Protein AF-A0A949X5Q1-F1 (afdb_monomer_lite)

Foldseek 3Di:
DDDDDDDDDDDDDDDDDDDDDDDDDPPDPPPPPVVVVVVVVVVVVVVVVVVVVVPPPDPPPPPPPPPPPPDPDPDPPPDPDPPDPVPPPPPDPDDDDDDDDDDDDFDADPVRDGDADDDPVVDWDDDVNHTDDDPDDDRDDDAEEEEEEAELAPVCQVVLVVLLVVLLVVLVPHDLRYWYWYWYDALAIDGQGAIDSDSVSVSVSSVPRHRYHHDQPVRSVVVRVVSQVVDDDPHYYYHYDDPDDHDRHDD

pLDDT: mean 74.07, std 19.41, range [33.06, 95.31]

Sequence (251 aa):
MARRQGRGSSRSQHRNRTAPSGIPCVREIAARSQASVACHVALAFAAAILICFSGNLWAQASIDDVHLAPRVEPSKGGGTENVDASLKTHTKPVKVDVNLVLVPVTITDPMNRLVTGLDKENFTVYENKEPQEVRTFSSEDAPVSIGVIFDMSGSMSSKIERAREAVIEFFKTANPQDEFFLIAFADKPEEVSDFTSSVEDIQSKLVYTVPKGRTALLDAIYLGVSKMHQAKFQKKALLIISDGGDNHSRY

Structure (mmCIF, N/CA/C/O backbone):
data_AF-A0A949X5Q1-F1
#
_entry.id   AF-A0A949X5Q1-F1
#
loop_
_atom_site.group_PDB
_atom_site.id
_atom_site.type_symbol
_atom_site.label_atom_id
_atom_site.label_alt_id
_atom_site.label_comp_id
_atom_site.label_asym_id
_atom_site.label_entity_id
_atom_site.label_seq_id
_atom_site.pdbx_PDB_ins_code
_atom_site.Cartn_x
_atom_site.Cartn_y
_atom_site.Cartn_z
_atom_site.occupancy
_atom_site.B_iso_or_equiv
_atom_site.auth_seq_id
_atom_site.auth_comp_id
_atom_site.auth_asym_id
_atom_site.auth_atom_id
_atom_site.pdbx_PDB_model_num
ATOM 1 N N . MET A 1 1 ? 56.525 28.881 -63.758 1.00 42.72 1 MET A N 1
ATOM 2 C CA . MET A 1 1 ? 56.239 30.334 -63.722 1.00 42.72 1 MET A CA 1
ATOM 3 C C . MET A 1 1 ? 56.279 30.776 -62.259 1.00 42.72 1 MET A C 1
ATOM 5 O O . MET A 1 1 ? 55.447 30.321 -61.497 1.00 42.72 1 MET A O 1
ATOM 9 N N . ALA A 1 2 ? 57.457 31.196 -61.775 1.00 43.59 2 ALA A N 1
ATOM 10 C CA . ALA A 1 2 ? 57.856 32.590 -61.458 1.00 43.59 2 ALA A CA 1
ATOM 11 C C . ALA A 1 2 ? 57.335 33.042 -60.065 1.00 43.59 2 ALA A C 1
ATOM 13 O O . ALA A 1 2 ? 56.136 33.194 -59.899 1.00 43.59 2 ALA A O 1
ATOM 14 N N . ARG A 1 3 ? 58.150 32.997 -58.984 1.00 38.69 3 ARG A N 1
ATOM 15 C CA . ARG A 1 3 ? 59.100 34.039 -58.468 1.00 38.69 3 ARG A CA 1
ATOM 16 C C . ARG A 1 3 ? 58.366 35.357 -58.107 1.00 38.69 3 ARG A C 1
ATOM 18 O O . ARG A 1 3 ? 57.583 35.804 -58.919 1.00 38.69 3 ARG A O 1
ATOM 25 N N . ARG A 1 4 ? 58.595 36.104 -57.012 1.00 41.28 4 ARG A N 1
ATOM 26 C CA . ARG A 1 4 ? 59.693 36.222 -56.024 1.00 41.28 4 ARG A CA 1
ATOM 27 C C . ARG A 1 4 ? 59.299 37.265 -54.934 1.00 41.28 4 ARG A C 1
ATOM 29 O O . ARG A 1 4 ? 58.651 38.238 -55.272 1.00 41.28 4 ARG A O 1
ATOM 36 N N . GLN A 1 5 ? 59.802 37.068 -53.705 1.00 46.62 5 GLN A N 1
ATOM 37 C CA . GLN A 1 5 ? 60.526 37.993 -52.784 1.00 46.62 5 GLN A CA 1
ATOM 38 C C . GLN A 1 5 ? 60.140 39.476 -52.529 1.00 46.62 5 GLN A C 1
ATOM 40 O O . GLN A 1 5 ? 59.950 40.250 -53.455 1.00 46.62 5 GLN A O 1
ATOM 45 N N . GLY A 1 6 ? 60.387 39.891 -51.268 1.00 36.09 6 GLY A N 1
ATOM 46 C CA . GLY A 1 6 ? 61.003 41.187 -50.878 1.00 36.09 6 GLY A CA 1
ATOM 47 C C . GLY A 1 6 ? 60.189 41.950 -49.820 1.00 36.09 6 GLY A C 1
ATOM 48 O O . GLY A 1 6 ? 59.065 42.308 -50.117 1.00 36.09 6 GLY A O 1
ATOM 49 N N . ARG A 1 7 ? 60.555 42.133 -48.537 1.00 37.03 7 ARG A N 1
ATOM 50 C CA . ARG A 1 7 ? 61.788 42.571 -47.825 1.00 37.03 7 ARG A CA 1
ATOM 51 C C . ARG A 1 7 ? 62.015 44.102 -47.845 1.00 37.03 7 ARG A C 1
ATOM 53 O O . ARG A 1 7 ? 62.262 44.657 -48.903 1.00 37.03 7 ARG A O 1
ATOM 60 N N . GLY A 1 8 ? 62.088 44.704 -46.644 1.00 33.06 8 GLY A N 1
ATOM 61 C CA . GLY A 1 8 ? 62.743 45.996 -46.325 1.00 33.06 8 GLY A CA 1
ATOM 62 C C . GLY A 1 8 ? 61.788 47.199 -46.223 1.00 33.06 8 GLY A C 1
ATOM 63 O O . GLY A 1 8 ? 61.043 47.442 -47.154 1.00 33.06 8 GLY A O 1
ATOM 64 N N . SER A 1 9 ? 61.640 47.900 -45.088 1.00 38.66 9 SER A N 1
ATOM 65 C CA . SER A 1 9 ? 62.595 48.754 -44.336 1.00 38.66 9 SER A CA 1
ATOM 66 C C . SER A 1 9 ? 62.454 50.250 -44.675 1.00 38.66 9 SER A C 1
ATOM 68 O O . SER A 1 9 ? 62.822 50.644 -45.774 1.00 38.66 9 SER A O 1
ATOM 70 N N . SER A 1 10 ? 62.009 51.059 -43.698 1.00 41.91 10 SER A N 1
ATOM 71 C CA . SER A 1 10 ? 62.379 52.473 -43.403 1.00 41.91 10 SER A CA 1
ATOM 72 C C . SER A 1 10 ? 61.327 53.031 -42.426 1.00 41.91 10 SER A C 1
ATOM 74 O O . SER A 1 10 ? 60.146 52.972 -42.730 1.00 41.91 10 SER A O 1
ATOM 76 N N . ARG A 1 11 ? 61.584 53.394 -41.161 1.00 38.06 11 ARG A N 1
ATOM 77 C CA . ARG A 1 11 ? 62.565 54.297 -40.517 1.00 38.06 11 ARG A CA 1
ATOM 78 C C . ARG A 1 11 ? 62.324 55.792 -40.804 1.00 38.06 11 ARG A C 1
ATOM 80 O O . ARG A 1 11 ? 62.905 56.330 -41.730 1.00 38.06 11 ARG A O 1
ATOM 87 N N . SER A 1 12 ? 61.571 56.452 -39.915 1.00 43.47 12 SER A N 1
ATOM 88 C CA . SER A 1 12 ? 61.769 57.845 -39.444 1.00 43.47 12 SER A CA 1
ATOM 89 C C . SER A 1 12 ? 60.783 58.110 -38.289 1.00 43.47 12 SER A C 1
ATOM 91 O O . SER A 1 12 ? 59.581 58.184 -38.503 1.00 43.47 12 SER A O 1
ATOM 93 N N . GLN A 1 13 ? 61.173 57.986 -37.017 1.00 41.34 13 GLN A N 1
ATOM 94 C CA . GLN A 1 13 ? 61.701 59.079 -36.183 1.00 41.34 13 GLN A CA 1
ATOM 95 C C . GLN A 1 13 ? 61.019 60.439 -36.419 1.00 41.34 13 GLN A C 1
ATOM 97 O O . GLN A 1 13 ? 61.377 61.124 -37.367 1.00 41.34 13 GLN A O 1
ATOM 102 N N . HIS A 1 14 ? 60.175 60.889 -35.480 1.00 37.09 14 HIS A N 1
ATOM 103 C CA . HIS A 1 14 ? 60.553 61.991 -34.586 1.00 37.09 14 HIS A CA 1
ATOM 104 C C . HIS A 1 14 ? 59.555 62.226 -33.433 1.00 37.09 14 HIS A C 1
ATOM 106 O O . HIS A 1 14 ? 58.384 62.459 -33.686 1.00 37.09 14 HIS A O 1
ATOM 112 N N . ARG A 1 15 ? 60.120 62.273 -32.207 1.00 42.06 15 ARG A N 1
ATOM 113 C CA . ARG A 1 15 ? 59.808 63.161 -31.056 1.00 42.06 15 ARG A CA 1
ATOM 114 C C . ARG A 1 15 ? 58.395 63.049 -30.432 1.00 42.06 15 ARG A C 1
ATOM 116 O O . ARG A 1 15 ? 57.404 63.124 -31.125 1.00 42.06 15 ARG A O 1
ATOM 123 N N . ASN A 1 16 ? 58.203 62.952 -29.114 1.00 40.22 16 ASN A N 1
ATOM 124 C CA . ASN A 1 16 ? 59.030 63.396 -27.991 1.00 40.22 16 ASN A CA 1
ATOM 125 C C . ASN A 1 16 ? 58.569 62.748 -26.661 1.00 40.22 16 ASN A C 1
ATOM 127 O O . ASN A 1 16 ? 57.381 62.749 -26.373 1.00 40.22 16 ASN A O 1
ATOM 131 N N . ARG A 1 17 ? 59.558 62.315 -25.857 1.00 43.81 17 ARG A N 1
ATOM 132 C CA . ARG A 1 17 ? 59.730 62.526 -24.394 1.00 43.81 17 ARG A CA 1
ATOM 133 C C . ARG A 1 17 ? 58.609 62.068 -23.435 1.00 43.81 17 ARG A C 1
ATOM 135 O O . ARG A 1 17 ? 57.565 62.688 -23.355 1.00 43.81 17 ARG A O 1
ATOM 142 N N . THR A 1 18 ? 58.760 60.918 -22.764 1.00 41.66 18 THR A N 1
ATOM 143 C CA . THR A 1 18 ? 59.509 60.624 -21.504 1.00 41.66 18 THR A CA 1
ATOM 144 C C . THR A 1 18 ? 58.641 60.702 -20.244 1.00 41.66 18 THR A C 1
ATOM 146 O O . THR A 1 18 ? 58.340 61.793 -19.775 1.00 41.66 18 THR A O 1
ATOM 149 N N . ALA A 1 19 ? 58.384 59.541 -19.639 1.00 42.62 19 ALA A N 1
ATOM 150 C CA . ALA A 1 19 ? 58.254 59.362 -18.193 1.00 42.62 19 ALA A CA 1
ATOM 151 C C . ALA A 1 19 ? 58.901 58.005 -17.825 1.00 42.62 19 ALA A C 1
ATOM 153 O O . ALA A 1 19 ? 58.577 57.005 -18.471 1.00 42.62 19 ALA A O 1
ATOM 154 N N . PRO A 1 20 ? 59.858 57.958 -16.878 1.00 46.69 20 PRO A N 1
ATOM 155 C CA . PRO A 1 20 ? 60.532 56.733 -16.468 1.00 46.69 20 PRO A CA 1
ATOM 156 C C . PRO A 1 20 ? 59.965 56.143 -15.166 1.00 46.69 20 PRO A C 1
ATOM 158 O O . PRO A 1 20 ? 59.295 56.814 -14.389 1.00 46.69 20 PRO A O 1
ATOM 161 N N . SER A 1 21 ? 60.362 54.887 -14.941 1.00 42.22 21 SER A N 1
ATOM 162 C CA . SER A 1 21 ? 60.619 54.238 -13.646 1.00 42.22 21 SER A CA 1
ATOM 163 C C . SER A 1 21 ? 59.469 54.076 -12.643 1.00 42.22 21 SER A C 1
ATOM 165 O O . SER A 1 21 ? 59.129 54.985 -11.900 1.00 42.22 21 SER A O 1
ATOM 167 N N . GLY A 1 22 ? 59.006 52.825 -12.550 1.00 39.72 22 GLY A N 1
ATOM 168 C CA . GLY A 1 22 ? 59.054 52.029 -11.319 1.00 39.72 22 GLY A CA 1
ATOM 169 C C . GLY A 1 22 ? 58.420 52.624 -10.065 1.00 39.72 22 GLY A C 1
ATOM 170 O O . GLY A 1 22 ? 59.075 53.344 -9.320 1.00 39.72 22 GLY A O 1
ATOM 171 N N . ILE A 1 23 ? 57.202 52.178 -9.759 1.00 48.19 23 ILE A N 1
ATOM 172 C CA . ILE A 1 23 ? 56.656 52.214 -8.401 1.00 48.19 23 ILE A CA 1
ATOM 173 C C . ILE A 1 23 ? 56.346 50.767 -7.993 1.00 48.19 23 ILE A C 1
ATOM 175 O O . ILE A 1 23 ? 55.670 50.059 -8.747 1.00 48.19 23 ILE A O 1
ATOM 179 N N . PRO A 1 24 ? 56.869 50.297 -6.848 1.00 45.03 24 PRO A N 1
ATOM 180 C CA . PRO A 1 24 ? 56.657 48.944 -6.373 1.00 45.03 24 PRO A CA 1
ATOM 181 C C . PRO A 1 24 ? 55.272 48.783 -5.739 1.00 45.03 24 PRO A C 1
ATOM 183 O O . PRO A 1 24 ? 54.722 49.695 -5.127 1.00 45.03 24 PRO A O 1
ATOM 186 N N . CYS A 1 25 ? 54.755 47.568 -5.900 1.00 42.12 25 CYS A N 1
ATOM 187 C CA . CYS A 1 25 ? 53.886 46.832 -4.988 1.00 42.12 25 CYS A CA 1
ATOM 188 C C . CYS A 1 25 ? 53.618 47.527 -3.635 1.00 42.12 25 CYS A C 1
ATOM 190 O O . CYS A 1 25 ? 54.439 47.461 -2.724 1.00 42.12 25 CYS A O 1
ATOM 192 N N . VAL A 1 26 ? 52.437 48.131 -3.481 1.00 44.72 26 VAL A N 1
ATOM 193 C CA . VAL A 1 26 ? 51.872 48.469 -2.166 1.00 44.72 26 VAL A CA 1
ATOM 194 C C . VAL A 1 26 ? 50.852 47.386 -1.833 1.00 44.72 26 VAL A C 1
ATOM 196 O O . VAL A 1 26 ? 49.658 47.511 -2.094 1.00 44.72 26 VAL A O 1
ATOM 199 N N . ARG A 1 27 ? 51.357 46.265 -1.317 1.00 46.66 27 ARG A N 1
ATOM 200 C CA . ARG A 1 27 ? 50.565 45.187 -0.719 1.00 46.66 27 ARG A CA 1
ATOM 201 C C . ARG A 1 27 ? 51.091 44.924 0.684 1.00 46.66 27 ARG A C 1
ATOM 203 O O . ARG A 1 27 ? 51.581 43.847 0.963 1.00 46.66 27 ARG A O 1
ATOM 210 N N . GLU A 1 28 ? 51.018 45.922 1.551 1.00 49.56 28 GLU A N 1
ATOM 211 C CA . GLU A 1 28 ? 51.231 45.773 2.990 1.00 49.56 28 GLU A CA 1
ATOM 212 C C . GLU A 1 28 ? 50.799 47.074 3.673 1.00 49.56 28 GLU A C 1
ATOM 214 O O . GLU A 1 28 ? 50.880 48.136 3.069 1.00 49.56 28 GLU A O 1
ATOM 219 N N . ILE A 1 29 ? 50.356 46.998 4.930 1.00 45.91 29 ILE A N 1
ATOM 220 C CA . ILE A 1 29 ? 49.773 48.092 5.740 1.00 45.91 29 ILE A CA 1
ATOM 221 C C . ILE A 1 29 ? 48.242 48.255 5.594 1.00 45.91 29 ILE A C 1
ATOM 223 O O . ILE A 1 29 ? 47.704 49.344 5.453 1.00 45.91 29 ILE A O 1
ATOM 227 N N . ALA A 1 30 ? 47.498 47.153 5.718 1.00 44.44 30 ALA A N 1
ATOM 228 C CA . ALA A 1 30 ? 46.115 47.194 6.230 1.00 44.44 30 ALA A CA 1
ATOM 229 C C . ALA A 1 30 ? 45.737 45.939 7.047 1.00 44.44 30 ALA A C 1
ATOM 231 O O . ALA A 1 30 ? 44.564 45.663 7.265 1.00 44.44 30 ALA A O 1
ATOM 232 N N . ALA A 1 31 ? 46.724 45.164 7.514 1.00 48.34 31 ALA A N 1
ATOM 233 C CA . ALA A 1 31 ? 46.506 43.852 8.139 1.00 48.34 31 ALA A CA 1
ATOM 234 C C . ALA A 1 31 ? 47.101 43.726 9.556 1.00 48.34 31 ALA A C 1
ATOM 236 O O . ALA A 1 31 ? 47.395 42.625 10.009 1.00 48.34 31 ALA A O 1
ATOM 237 N N . ARG A 1 32 ? 47.305 44.842 10.275 1.00 50.00 32 ARG A N 1
ATOM 238 C CA . ARG A 1 32 ? 47.811 44.816 11.668 1.00 50.00 32 ARG A CA 1
ATOM 239 C C . ARG A 1 32 ? 46.886 45.420 12.728 1.00 50.00 32 ARG A C 1
ATOM 241 O O . ARG A 1 32 ? 47.161 45.251 13.906 1.00 50.00 32 ARG A O 1
ATOM 248 N N . SER A 1 33 ? 45.766 46.040 12.346 1.00 50.62 33 SER A N 1
ATOM 249 C CA . SER A 1 33 ? 44.780 46.575 13.307 1.00 50.62 33 SER A CA 1
ATOM 250 C C . SER A 1 33 ? 43.556 45.665 13.505 1.00 50.62 33 SER A C 1
ATOM 252 O O . SER A 1 33 ? 42.967 45.671 14.582 1.00 50.62 33 SER A O 1
ATOM 254 N N . GLN A 1 34 ? 43.208 44.816 12.530 1.00 51.81 34 GLN A N 1
ATOM 255 C CA . GLN A 1 34 ? 42.037 43.931 12.635 1.00 51.81 34 GLN A CA 1
ATOM 256 C C . GLN A 1 34 ? 42.301 42.631 13.413 1.00 51.81 34 GLN A C 1
ATOM 258 O O . GLN A 1 34 ? 41.371 42.067 13.979 1.00 51.81 34 GLN A O 1
ATOM 263 N N . ALA A 1 35 ? 43.558 42.181 13.516 1.00 51.41 35 ALA A N 1
ATOM 264 C CA . ALA A 1 35 ? 43.896 40.941 14.223 1.00 51.41 35 ALA A CA 1
ATOM 265 C C . ALA A 1 35 ? 43.729 41.051 15.753 1.00 51.41 35 ALA A C 1
ATOM 267 O O . ALA A 1 35 ? 43.318 40.086 16.393 1.00 51.41 35 ALA A O 1
ATOM 268 N N . SER A 1 36 ? 43.982 42.228 16.344 1.00 53.31 36 SER A N 1
ATOM 269 C CA . SER A 1 36 ? 43.824 42.431 17.795 1.00 53.31 36 SER A CA 1
ATOM 270 C C . SER A 1 36 ? 42.352 42.531 18.208 1.00 53.31 36 SER A C 1
ATOM 272 O O . SER A 1 36 ? 41.971 42.020 19.258 1.00 53.31 36 SER A O 1
ATOM 274 N N . VAL A 1 37 ? 41.509 43.139 17.363 1.00 56.75 37 VAL A N 1
ATOM 275 C CA . VAL A 1 37 ? 40.063 43.263 17.615 1.00 56.75 37 VAL A CA 1
ATOM 276 C C . VAL A 1 37 ? 39.358 41.927 17.375 1.00 56.75 37 VAL A C 1
ATOM 278 O O . VAL A 1 37 ? 38.544 41.517 18.196 1.00 56.75 37 VAL A O 1
ATOM 281 N N . ALA A 1 38 ? 39.725 41.191 16.320 1.00 57.84 38 ALA A N 1
ATOM 282 C CA . ALA A 1 38 ? 39.176 39.861 16.054 1.00 57.84 38 ALA A CA 1
ATOM 283 C C . ALA A 1 38 ? 39.529 38.848 17.160 1.00 57.84 38 ALA A C 1
ATOM 285 O O . ALA A 1 38 ? 38.685 38.042 17.542 1.00 57.84 38 ALA A O 1
ATOM 286 N N . CYS A 1 39 ? 40.738 38.929 17.728 1.00 52.97 39 CYS A N 1
ATOM 287 C CA . CYS A 1 39 ? 41.154 38.070 18.838 1.00 52.97 39 CYS A CA 1
ATOM 288 C C . CYS A 1 39 ? 40.385 38.387 20.135 1.00 52.97 39 CYS A C 1
ATOM 290 O O . CYS A 1 39 ? 39.940 37.469 20.818 1.00 52.97 39 CYS A O 1
ATOM 292 N N . HIS A 1 40 ? 40.140 39.666 20.450 1.00 58.91 40 HIS A N 1
ATOM 293 C CA . HIS A 1 40 ? 39.350 40.045 21.630 1.00 58.91 40 HIS A CA 1
ATOM 294 C C . HIS A 1 40 ? 37.856 39.731 21.492 1.00 58.91 40 HIS A C 1
ATOM 296 O O . HIS A 1 40 ? 37.241 39.295 22.462 1.00 58.91 40 HIS A O 1
ATOM 302 N N . VAL A 1 41 ? 37.281 39.875 20.294 1.00 60.22 41 VAL A N 1
ATOM 303 C CA . VAL A 1 41 ? 35.884 39.493 20.030 1.00 60.22 41 VAL A CA 1
ATOM 304 C C . VAL A 1 41 ? 35.711 37.970 20.085 1.00 60.22 41 VAL A C 1
ATOM 306 O O . VAL A 1 41 ? 34.738 37.492 20.663 1.00 60.22 41 VAL A O 1
ATOM 309 N N . ALA A 1 42 ? 36.678 37.197 19.578 1.00 62.09 42 ALA A N 1
ATOM 310 C CA . ALA A 1 42 ? 36.660 35.737 19.675 1.00 62.09 42 ALA A CA 1
ATOM 311 C C . ALA A 1 42 ? 36.834 35.236 21.122 1.00 62.09 42 ALA A C 1
ATOM 313 O O . ALA A 1 42 ? 36.133 34.312 21.536 1.00 62.09 42 ALA A O 1
ATOM 314 N N . LEU A 1 43 ? 37.706 35.869 21.920 1.00 60.78 43 LEU A N 1
ATOM 315 C CA . LEU A 1 43 ? 37.880 35.523 23.337 1.00 60.78 43 LEU A CA 1
ATOM 316 C C . LEU A 1 43 ? 36.633 35.865 24.171 1.00 60.78 43 LEU A C 1
ATOM 318 O O . LEU A 1 43 ? 36.264 35.103 25.062 1.00 60.78 43 LEU A O 1
ATOM 322 N N . ALA A 1 44 ? 35.961 36.981 23.864 1.00 61.66 44 ALA A N 1
ATOM 323 C CA . ALA A 1 44 ? 34.721 37.380 24.529 1.00 61.66 44 ALA A CA 1
ATOM 324 C C . ALA A 1 44 ? 33.549 36.439 24.192 1.00 61.66 44 ALA A C 1
ATOM 326 O O . ALA A 1 44 ? 32.778 36.085 25.082 1.00 61.66 44 ALA A O 1
ATOM 327 N N . PHE A 1 45 ? 33.449 35.967 22.943 1.00 59.91 45 PHE A N 1
ATOM 328 C CA . PHE A 1 45 ? 32.458 34.956 22.555 1.00 59.91 45 PHE A CA 1
ATOM 329 C C . PHE A 1 45 ? 32.732 33.590 23.199 1.00 59.91 45 PHE A C 1
ATOM 331 O O . PHE A 1 45 ? 31.800 32.942 23.670 1.00 59.91 45 PHE A O 1
ATOM 338 N N . ALA A 1 46 ? 33.997 33.170 23.295 1.00 62.75 46 ALA A N 1
ATOM 339 C CA . ALA A 1 46 ? 34.360 31.928 23.977 1.00 62.75 46 ALA A CA 1
ATOM 340 C C . ALA A 1 46 ? 34.066 31.984 25.490 1.00 62.75 46 ALA A C 1
ATOM 342 O O . ALA A 1 46 ? 33.568 31.011 26.056 1.00 62.75 46 ALA A O 1
ATOM 343 N N . ALA A 1 47 ? 34.300 33.132 26.138 1.00 61.75 47 ALA A N 1
ATOM 344 C CA . ALA A 1 47 ? 33.959 33.342 27.545 1.00 61.75 47 ALA A CA 1
ATOM 345 C C . ALA A 1 47 ? 32.437 33.395 27.783 1.00 61.75 47 ALA A C 1
ATOM 347 O O . ALA A 1 47 ? 31.957 32.833 28.765 1.00 61.75 47 ALA A O 1
ATOM 348 N N . ALA A 1 48 ? 31.663 33.997 26.872 1.00 58.56 48 ALA A N 1
ATOM 349 C CA . ALA A 1 48 ? 30.200 34.012 26.951 1.00 58.56 48 ALA A CA 1
ATOM 350 C C . ALA A 1 48 ? 29.594 32.605 26.794 1.00 58.56 48 ALA A C 1
ATOM 352 O O . ALA A 1 48 ? 28.672 32.249 27.523 1.00 58.56 48 ALA A O 1
ATOM 353 N N . ILE A 1 49 ? 30.161 31.768 25.919 1.00 60.41 49 ILE A N 1
ATOM 354 C CA . ILE A 1 49 ? 29.750 30.365 25.776 1.00 60.41 49 ILE A CA 1
ATOM 355 C C . ILE A 1 49 ? 30.075 29.582 27.063 1.00 60.41 49 ILE A C 1
ATOM 357 O O . ILE A 1 49 ? 29.223 28.858 27.566 1.00 60.41 49 ILE A O 1
ATOM 361 N N . LEU A 1 50 ? 31.242 29.791 27.681 1.00 56.06 50 LEU A N 1
ATOM 362 C CA . LEU A 1 50 ? 31.613 29.143 28.952 1.00 56.06 50 LEU A CA 1
ATOM 363 C C . LEU A 1 50 ? 30.749 29.574 30.156 1.00 56.06 50 LEU A C 1
ATOM 365 O O . LEU A 1 50 ? 30.479 28.763 31.046 1.00 56.06 50 LEU A O 1
ATOM 369 N N . ILE A 1 51 ? 30.263 30.818 30.176 1.00 58.09 51 ILE A N 1
ATOM 370 C CA . ILE A 1 51 ? 29.345 31.322 31.214 1.00 58.09 51 ILE A CA 1
ATOM 371 C C . ILE A 1 51 ? 27.910 30.809 30.984 1.00 58.09 51 ILE A C 1
ATOM 373 O O . ILE A 1 51 ? 27.210 30.494 31.943 1.00 58.09 51 ILE A O 1
ATOM 377 N N . CYS A 1 52 ? 27.481 30.617 29.733 1.00 53.12 52 CYS A N 1
ATOM 378 C CA . CYS A 1 52 ? 26.184 30.001 29.428 1.00 53.12 52 CYS A CA 1
ATOM 379 C C . CYS A 1 52 ? 26.154 28.477 29.665 1.00 53.12 52 CYS A C 1
ATOM 381 O O . CYS A 1 52 ? 25.091 27.934 29.961 1.00 53.12 52 CYS A O 1
ATOM 383 N N . PHE A 1 53 ? 27.298 27.785 29.594 1.00 50.25 53 PHE A N 1
ATOM 384 C CA . PHE A 1 53 ? 27.390 26.344 29.878 1.00 50.25 53 PHE A CA 1
ATOM 385 C C . PHE A 1 53 ? 27.547 25.995 31.370 1.00 50.25 53 PHE A C 1
ATOM 387 O O . PHE A 1 53 ? 27.320 24.848 31.745 1.00 50.25 53 PHE A O 1
ATOM 394 N N . SER A 1 54 ? 27.879 26.954 32.241 1.00 55.84 54 SER A N 1
ATOM 395 C CA . SER A 1 54 ? 28.024 26.723 33.692 1.00 55.84 54 SER A CA 1
ATOM 396 C C . SER A 1 54 ? 26.749 27.003 34.507 1.00 55.84 54 SER A C 1
ATOM 398 O O . SER A 1 54 ? 26.713 26.709 35.699 1.00 55.84 54 SER A O 1
ATOM 400 N N . GLY A 1 55 ? 25.685 27.514 33.872 1.00 54.34 55 GLY A N 1
ATOM 401 C CA . GLY A 1 55 ? 24.416 27.870 34.524 1.00 54.34 55 GLY A CA 1
ATOM 402 C C . GLY A 1 55 ? 23.320 26.796 34.532 1.00 54.34 55 GLY A C 1
ATOM 403 O O . GLY A 1 55 ? 22.281 27.022 35.138 1.00 54.34 55 GLY A O 1
ATOM 404 N N . ASN A 1 56 ? 23.521 25.635 33.898 1.00 52.59 56 ASN A N 1
ATOM 405 C CA . ASN A 1 56 ? 22.551 24.526 33.913 1.00 52.59 56 ASN A CA 1
ATOM 406 C C . ASN A 1 56 ? 23.104 23.294 34.635 1.00 52.59 56 ASN A C 1
ATOM 408 O O . ASN A 1 56 ? 22.962 22.162 34.182 1.00 52.59 56 ASN A O 1
ATOM 412 N N . LEU A 1 57 ? 23.748 23.514 35.777 1.00 54.12 57 LEU A N 1
ATOM 413 C CA . LEU A 1 57 ? 23.950 22.461 36.755 1.00 54.12 57 LEU A CA 1
ATOM 414 C C . LEU A 1 57 ? 23.006 22.788 37.908 1.00 54.12 57 LEU A C 1
ATOM 416 O O . LEU A 1 57 ? 23.280 23.718 38.653 1.00 54.12 57 LEU A O 1
ATOM 420 N N . TRP A 1 58 ? 21.886 22.062 37.960 1.00 49.62 58 TRP A N 1
ATOM 421 C CA . TRP A 1 58 ? 20.931 21.809 39.063 1.00 49.62 58 TRP A CA 1
ATOM 422 C C . TRP A 1 58 ? 19.517 21.667 38.480 1.00 49.62 58 TRP A C 1
ATOM 424 O O . TRP A 1 58 ? 18.622 22.453 38.757 1.00 49.62 58 TRP A O 1
ATOM 434 N N . ALA A 1 59 ? 19.329 20.655 37.633 1.00 48.94 59 ALA A N 1
ATOM 435 C CA . ALA A 1 59 ? 18.016 20.076 37.347 1.00 48.94 59 ALA A CA 1
ATOM 436 C C . ALA A 1 59 ? 18.182 18.697 36.686 1.00 48.94 59 ALA A C 1
ATOM 438 O O . ALA A 1 59 ? 17.577 18.407 35.661 1.00 48.94 59 ALA A O 1
ATOM 439 N N . GLN A 1 60 ? 19.027 17.830 37.252 1.00 47.66 60 GLN A N 1
ATOM 440 C CA . GLN A 1 60 ? 18.839 16.3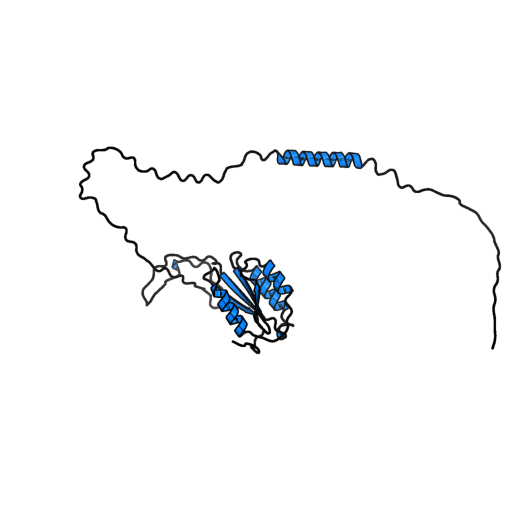93 37.055 1.00 47.66 60 GLN A CA 1
ATOM 441 C C . GLN A 1 60 ? 17.861 15.929 38.131 1.00 47.66 60 GLN A C 1
ATOM 443 O O . GLN A 1 60 ? 18.259 15.531 39.220 1.00 47.66 60 GLN A O 1
ATOM 448 N N . ALA A 1 61 ? 16.566 16.044 37.838 1.00 47.78 61 ALA A N 1
ATOM 449 C CA . ALA A 1 61 ? 15.594 15.171 38.472 1.00 47.78 61 ALA A CA 1
ATOM 450 C C . ALA A 1 61 ? 15.728 13.812 37.777 1.00 47.78 61 ALA A C 1
ATOM 452 O O . ALA A 1 61 ? 15.486 13.694 36.576 1.00 47.78 61 ALA A O 1
ATOM 453 N N . SER A 1 62 ? 16.187 12.811 38.518 1.00 48.22 62 SER A N 1
ATOM 454 C CA . SER A 1 62 ? 16.167 11.413 38.110 1.00 48.22 62 SER A CA 1
ATOM 455 C C . SER A 1 62 ? 14.717 10.976 37.897 1.00 48.22 62 SER A C 1
ATOM 457 O O . SER A 1 62 ? 13.985 10.743 38.857 1.00 48.22 62 SER A O 1
ATOM 459 N N . ILE A 1 63 ? 14.284 10.856 36.641 1.00 51.75 63 ILE A N 1
ATOM 460 C CA . ILE A 1 63 ? 13.029 10.175 36.287 1.00 51.75 63 ILE A CA 1
ATOM 461 C C . ILE A 1 63 ? 13.322 8.671 36.204 1.00 51.75 63 ILE A C 1
ATOM 463 O O . ILE A 1 63 ? 13.208 8.071 35.148 1.00 51.75 63 ILE A O 1
ATOM 467 N N . ASP A 1 64 ? 13.758 8.087 37.319 1.00 52.44 64 ASP A N 1
ATOM 468 C CA . ASP A 1 64 ? 13.893 6.631 37.482 1.00 52.44 64 ASP A CA 1
ATOM 469 C C . ASP A 1 64 ? 13.492 6.155 38.889 1.00 52.44 64 ASP A C 1
ATOM 471 O O . ASP A 1 64 ? 13.703 5.000 39.243 1.00 52.44 64 ASP A O 1
ATOM 475 N N . ASP A 1 65 ? 12.821 6.998 39.679 1.00 49.44 65 ASP A N 1
ATOM 476 C CA . ASP A 1 65 ? 12.145 6.546 40.897 1.00 49.44 65 ASP A CA 1
ATOM 477 C C . ASP A 1 65 ? 10.655 6.352 40.618 1.00 49.44 65 ASP A C 1
ATOM 479 O O . ASP A 1 65 ? 9.794 7.160 40.976 1.00 49.44 65 ASP A O 1
ATOM 483 N N . VAL A 1 66 ? 10.337 5.223 39.986 1.00 51.44 66 VAL A N 1
ATOM 484 C CA . VAL A 1 66 ? 9.002 4.635 40.082 1.00 51.44 66 VAL A CA 1
ATOM 485 C C . VAL A 1 66 ? 8.796 4.244 41.549 1.00 51.44 66 VAL A C 1
ATOM 487 O O . VAL A 1 66 ? 9.176 3.160 41.984 1.00 51.44 66 VAL A O 1
ATOM 490 N N . HIS A 1 67 ? 8.195 5.142 42.332 1.00 50.31 67 HIS A N 1
ATOM 491 C CA . HIS A 1 67 ? 7.713 4.858 43.685 1.00 50.31 67 HIS A CA 1
ATOM 492 C C . HIS A 1 67 ? 6.507 3.903 43.613 1.00 50.31 67 HIS A C 1
ATOM 494 O O . HIS A 1 67 ? 5.357 4.274 43.840 1.00 50.31 67 HIS A O 1
ATOM 500 N N . LEU A 1 68 ? 6.762 2.634 43.302 1.00 49.81 68 LEU A N 1
ATOM 501 C CA . LEU A 1 68 ? 5.886 1.544 43.706 1.00 49.81 68 LEU A CA 1
ATOM 502 C C . LEU A 1 68 ? 6.219 1.262 45.166 1.00 49.81 68 LEU A C 1
ATOM 504 O O . LEU A 1 68 ? 7.072 0.430 45.467 1.00 49.81 68 LEU A O 1
ATOM 508 N N . ALA A 1 69 ? 5.562 1.968 46.089 1.00 54.81 69 ALA A N 1
ATOM 509 C CA . ALA A 1 69 ? 5.487 1.464 47.451 1.00 54.81 69 ALA A CA 1
ATOM 510 C C . ALA A 1 69 ? 4.925 0.033 47.349 1.00 54.81 69 ALA A C 1
ATOM 512 O O . ALA A 1 69 ? 3.824 -0.132 46.804 1.00 54.81 69 ALA A O 1
ATOM 513 N N . PRO A 1 70 ? 5.652 -1.009 47.800 1.00 52.84 70 PRO A N 1
ATOM 514 C CA . PRO A 1 70 ? 5.079 -2.337 47.883 1.00 52.84 70 PRO A CA 1
ATOM 515 C C . PRO A 1 70 ? 3.787 -2.198 48.670 1.00 52.84 70 PRO A C 1
ATOM 517 O O . PRO A 1 70 ? 3.763 -1.529 49.709 1.00 52.84 70 PRO A O 1
ATOM 520 N N . ARG A 1 71 ? 2.700 -2.780 48.159 1.00 51.28 71 ARG A N 1
ATOM 521 C CA . ARG A 1 71 ? 1.468 -2.886 48.928 1.00 51.28 71 ARG A CA 1
ATOM 522 C C . ARG A 1 71 ? 1.853 -3.426 50.299 1.00 51.28 71 ARG A C 1
ATOM 524 O O . ARG A 1 71 ? 2.360 -4.539 50.381 1.00 51.28 71 ARG A O 1
ATOM 531 N N . VAL A 1 72 ? 1.657 -2.604 51.331 1.00 54.78 72 VAL A N 1
ATOM 532 C CA . VAL A 1 72 ? 1.839 -2.993 52.727 1.00 54.78 72 VAL A CA 1
ATOM 533 C C . VAL A 1 72 ? 1.085 -4.303 52.891 1.00 54.78 72 VAL A C 1
ATOM 535 O O . VAL A 1 72 ? -0.142 -4.333 52.749 1.00 54.78 72 VAL A O 1
ATOM 538 N N . GLU A 1 73 ? 1.819 -5.397 53.092 1.00 56.34 73 GLU A N 1
ATOM 539 C CA . GLU A 1 73 ? 1.186 -6.620 53.547 1.00 56.34 73 GLU A CA 1
ATOM 540 C C . GLU A 1 73 ? 0.482 -6.265 54.856 1.00 56.34 73 GLU A C 1
ATOM 542 O O . GLU A 1 73 ? 1.102 -5.627 55.717 1.00 56.34 73 GLU A O 1
ATOM 547 N N . PRO A 1 74 ? -0.813 -6.590 55.008 1.00 47.56 74 PRO A N 1
ATOM 548 C CA . PRO A 1 74 ? -1.491 -6.338 56.263 1.00 47.56 74 PRO A CA 1
ATOM 549 C C . PRO A 1 74 ? -0.665 -6.999 57.362 1.00 47.56 74 PRO A C 1
ATOM 551 O O . PRO A 1 74 ? -0.295 -8.172 57.257 1.00 47.56 74 PRO A O 1
ATOM 554 N N . SER A 1 75 ? -0.319 -6.207 58.378 1.00 48.59 75 SER A N 1
ATOM 555 C CA . SER A 1 75 ? 0.440 -6.698 59.513 1.00 48.59 75 SER A CA 1
ATOM 556 C C . SER A 1 75 ? -0.250 -7.954 60.038 1.00 48.59 75 SER A C 1
ATOM 558 O O . SER A 1 75 ? -1.477 -8.007 60.167 1.00 48.59 75 SER A O 1
ATOM 560 N N . LYS A 1 76 ? 0.538 -8.990 60.344 1.00 52.59 76 LYS A N 1
ATOM 561 C CA . LYS A 1 76 ? 0.104 -10.048 61.257 1.00 52.59 76 LYS A CA 1
ATOM 562 C C . LYS A 1 76 ? -0.119 -9.399 62.624 1.00 52.59 76 LYS A C 1
ATOM 564 O O . LYS A 1 76 ? 0.732 -9.461 63.506 1.00 52.59 76 LYS A O 1
ATOM 569 N N . GLY A 1 77 ? -1.253 -8.725 62.765 1.00 39.88 77 GLY A N 1
ATOM 570 C CA . GLY A 1 77 ? -1.810 -8.323 64.034 1.00 39.88 77 GLY A CA 1
ATOM 571 C C . GLY A 1 77 ? -2.232 -9.588 64.757 1.00 39.88 77 GLY A C 1
ATOM 572 O O . GLY A 1 77 ? -3.163 -10.273 64.339 1.00 39.88 77 GLY A O 1
ATOM 573 N N . GLY A 1 78 ? -1.511 -9.913 65.826 1.00 47.22 78 GLY A N 1
ATOM 574 C CA . GLY A 1 78 ? -2.012 -10.797 66.864 1.00 47.22 78 GLY A CA 1
ATOM 575 C C . GLY A 1 78 ? -3.236 -10.144 67.493 1.00 47.22 78 GLY A C 1
ATOM 576 O O . GLY A 1 78 ? -3.110 -9.311 68.383 1.00 47.22 78 GLY A O 1
ATOM 577 N N . GLY A 1 79 ? -4.408 -10.500 66.983 1.00 37.62 79 GLY A N 1
ATOM 578 C CA . GLY A 1 79 ? -5.703 -10.203 67.567 1.00 37.62 79 GLY A CA 1
ATOM 579 C C . GLY A 1 79 ? -6.472 -11.508 67.655 1.00 37.62 79 GLY A C 1
ATOM 580 O O . GLY A 1 79 ? -6.770 -12.131 66.638 1.00 37.62 79 GLY A O 1
ATOM 581 N N . THR A 1 80 ? -6.747 -11.952 68.876 1.00 47.00 80 THR A N 1
ATOM 582 C CA . THR A 1 80 ? -7.695 -13.028 69.152 1.00 47.00 80 THR A CA 1
ATOM 583 C C . THR A 1 80 ? -9.095 -12.526 68.801 1.00 47.00 80 THR A C 1
ATOM 585 O O . THR A 1 80 ? -9.815 -12.041 69.666 1.00 47.00 80 THR A O 1
ATOM 588 N N . GLU A 1 81 ? -9.482 -12.620 67.533 1.00 48.19 81 GLU A N 1
ATOM 589 C CA . GLU A 1 81 ? -10.880 -12.541 67.121 1.00 48.19 81 GLU A CA 1
ATOM 590 C C . GLU A 1 81 ? -11.330 -13.930 66.675 1.00 48.19 81 GLU A C 1
ATOM 592 O O . GLU A 1 81 ? -10.783 -14.522 65.743 1.00 48.19 81 GLU A O 1
ATOM 597 N N . ASN A 1 82 ? -12.329 -14.464 67.381 1.00 56.19 82 ASN A N 1
ATOM 598 C CA . ASN A 1 82 ? -13.120 -15.608 66.945 1.00 56.19 82 ASN A CA 1
ATOM 599 C C . ASN A 1 82 ? -13.867 -15.221 65.660 1.00 56.19 82 ASN A C 1
ATOM 601 O O . ASN A 1 82 ? -15.029 -14.825 65.700 1.00 56.19 82 ASN A O 1
ATOM 605 N N . VAL A 1 83 ? -13.197 -15.321 64.515 1.00 52.53 83 VAL A N 1
ATOM 606 C CA . VAL A 1 83 ? -13.863 -15.357 63.215 1.00 52.53 83 VAL A CA 1
ATOM 607 C C . VAL A 1 83 ? -14.302 -16.790 62.958 1.00 52.53 83 VAL A C 1
ATOM 609 O O . VAL A 1 83 ? -13.488 -17.687 62.735 1.00 52.53 83 VAL A O 1
ATOM 612 N N . ASP A 1 84 ? -15.614 -16.985 63.056 1.00 53.91 84 ASP A N 1
ATOM 613 C CA . ASP A 1 84 ? -16.323 -18.227 62.782 1.00 53.91 84 ASP A CA 1
ATOM 614 C C . ASP A 1 84 ? -15.824 -18.860 61.467 1.00 53.91 84 ASP A C 1
ATOM 616 O O . ASP A 1 84 ? -15.750 -18.211 60.416 1.00 53.91 84 ASP A O 1
ATOM 620 N N . ALA A 1 85 ? -15.459 -20.143 61.523 1.00 56.44 85 ALA A N 1
ATOM 621 C CA . ALA A 1 85 ? -14.897 -20.892 60.398 1.00 56.44 85 ALA A CA 1
ATOM 622 C C . ALA A 1 85 ? -15.867 -21.020 59.204 1.00 56.44 85 ALA A C 1
ATOM 624 O O . ALA A 1 85 ? -15.460 -21.466 58.129 1.00 56.44 85 ALA A O 1
ATOM 625 N N . SER A 1 86 ? -17.122 -20.593 59.373 1.00 59.59 86 SER A N 1
ATOM 626 C CA . SER A 1 86 ? -18.160 -20.561 58.342 1.00 59.59 86 SER A CA 1
ATOM 627 C C . SER A 1 86 ? -17.940 -19.504 57.237 1.00 59.59 86 SER A C 1
ATOM 629 O O . SER A 1 86 ? -18.527 -19.608 56.164 1.00 59.59 86 SER A O 1
ATOM 631 N N . LEU A 1 87 ? -17.055 -18.512 57.426 1.00 58.84 87 LEU A N 1
ATOM 632 C CA . LEU A 1 87 ? -16.827 -17.430 56.443 1.00 58.84 87 LEU A CA 1
ATOM 633 C C . LEU A 1 87 ? -15.688 -17.683 55.434 1.00 58.84 87 LEU A C 1
ATOM 635 O O . LEU A 1 87 ? -15.338 -16.798 54.651 1.00 58.84 87 LEU A O 1
ATOM 639 N N . LYS A 1 88 ? -15.114 -18.894 55.383 1.00 52.72 88 LYS A N 1
ATOM 640 C CA . LYS A 1 88 ? -14.144 -19.277 54.340 1.00 52.72 88 LYS A CA 1
ATOM 641 C C . LYS A 1 88 ? -14.849 -19.710 53.055 1.00 52.72 88 LYS A C 1
ATOM 643 O O . LYS A 1 88 ? -14.745 -20.856 52.620 1.00 52.72 88 LYS A O 1
ATOM 648 N N . THR A 1 89 ? -15.545 -18.784 52.407 1.00 60.31 89 THR A N 1
ATOM 649 C CA . THR A 1 89 ? -15.998 -18.988 51.027 1.00 60.31 89 THR A CA 1
ATOM 650 C C . THR A 1 89 ? -14.774 -18.967 50.113 1.00 60.31 89 THR A C 1
ATOM 652 O O . THR A 1 89 ? -14.294 -17.913 49.700 1.00 60.31 89 THR A O 1
ATOM 655 N N . HIS A 1 90 ? -14.238 -20.149 49.805 1.00 62.19 90 HIS A N 1
ATOM 656 C CA . HIS A 1 90 ? -13.283 -20.364 48.718 1.00 62.19 90 HIS A CA 1
ATOM 657 C C . HIS A 1 90 ? -13.986 -20.179 47.363 1.00 62.19 90 HIS A C 1
ATOM 659 O O . HIS A 1 90 ? -14.088 -21.109 46.563 1.00 62.19 90 HIS A O 1
ATOM 665 N N . THR A 1 91 ? -14.504 -18.983 47.091 1.00 65.38 91 THR A N 1
ATOM 666 C CA . THR A 1 91 ? -15.060 -18.661 45.779 1.00 65.38 91 THR A CA 1
ATOM 667 C C . THR A 1 91 ? -13.886 -18.411 44.844 1.00 65.38 91 THR A C 1
ATOM 669 O O . THR A 1 91 ? -13.280 -17.341 44.849 1.00 65.38 91 THR A O 1
ATOM 672 N N . LYS A 1 92 ? -13.509 -19.436 44.071 1.00 74.44 92 LYS A N 1
ATOM 673 C CA . LYS A 1 92 ? -12.546 -19.282 42.976 1.00 74.44 92 LYS A CA 1
ATOM 674 C C . LYS A 1 92 ? -13.070 -18.178 42.045 1.00 74.44 92 LYS A C 1
ATOM 676 O O . LYS A 1 92 ? -14.229 -18.270 41.640 1.00 74.44 92 LYS A O 1
ATOM 681 N N . PRO A 1 93 ? -12.272 -17.148 41.710 1.00 72.00 93 PRO A N 1
ATOM 682 C CA . PRO A 1 93 ? -12.716 -16.114 40.788 1.00 72.00 93 PRO A CA 1
ATOM 683 C C . PRO A 1 93 ? -13.078 -16.768 39.455 1.00 72.00 93 PRO A C 1
ATOM 685 O O . PRO A 1 93 ? -12.272 -17.500 38.873 1.00 72.00 93 PRO A O 1
ATOM 688 N N . VAL A 1 94 ? -14.312 -16.543 39.008 1.00 77.62 94 VAL A N 1
ATOM 689 C CA . VAL A 1 94 ? -14.799 -17.033 37.721 1.00 77.62 94 VAL A CA 1
ATOM 690 C C . VAL A 1 94 ? -14.015 -16.303 36.636 1.00 77.62 94 VAL A C 1
ATOM 692 O O . VAL A 1 94 ? -14.116 -15.087 36.495 1.00 77.62 94 VAL A O 1
ATOM 695 N N . LYS A 1 95 ? -13.196 -17.049 35.896 1.00 71.19 95 LYS A N 1
ATOM 696 C CA . LYS A 1 95 ? -12.536 -16.569 34.683 1.00 71.19 95 LYS A CA 1
ATOM 697 C C . LYS A 1 95 ? -13.418 -16.970 33.510 1.00 71.19 95 LYS A C 1
ATOM 699 O O . LYS A 1 95 ? -13.561 -18.160 33.244 1.00 71.19 95 LYS A O 1
ATOM 704 N N . VAL A 1 96 ? -14.038 -15.989 32.869 1.00 79.06 96 VAL A N 1
ATOM 705 C CA . VAL A 1 96 ? -14.775 -16.190 31.619 1.00 79.06 96 VAL A CA 1
ATOM 706 C C . VAL A 1 96 ? -13.845 -15.793 30.485 1.00 79.06 96 VAL A C 1
ATOM 708 O O . VAL A 1 96 ? -13.293 -14.694 30.510 1.00 79.06 96 VAL A O 1
ATOM 711 N N . ASP A 1 97 ? -13.656 -16.698 29.533 1.00 74.06 97 ASP A N 1
ATOM 712 C CA . ASP A 1 97 ? -12.950 -16.404 28.292 1.00 74.06 97 ASP A CA 1
ATOM 713 C C . ASP A 1 97 ? -13.960 -15.804 27.308 1.00 74.06 97 ASP A C 1
ATOM 715 O O . ASP A 1 97 ? -15.021 -16.387 27.074 1.00 74.06 97 ASP A O 1
ATOM 719 N N . VAL A 1 98 ? -13.685 -14.600 26.810 1.00 74.81 98 VAL A N 1
ATOM 720 C CA . VAL A 1 98 ? -14.603 -13.843 25.949 1.00 74.81 98 VAL A CA 1
ATOM 721 C C . VAL A 1 98 ? -13.864 -13.508 24.666 1.00 74.81 98 VAL A C 1
ATOM 723 O O . VAL A 1 98 ? -12.830 -12.844 24.702 1.00 74.81 98 VAL A O 1
ATOM 726 N N . ASN A 1 99 ? -14.393 -13.963 23.532 1.00 78.38 99 ASN A N 1
ATOM 727 C CA . ASN A 1 99 ? -13.799 -13.675 22.234 1.00 78.38 99 ASN A CA 1
ATOM 728 C C . ASN A 1 99 ? -14.219 -12.270 21.781 1.00 78.38 99 ASN A C 1
ATOM 730 O O . ASN A 1 99 ? -15.372 -12.050 21.414 1.00 78.38 99 ASN A O 1
ATOM 734 N N . LEU A 1 100 ? -13.299 -11.309 21.850 1.00 82.56 100 LEU A N 1
ATOM 735 C CA . LEU A 1 100 ? -13.522 -9.950 21.361 1.00 82.56 100 LEU A CA 1
ATOM 736 C C . LEU A 1 100 ? -13.148 -9.875 19.879 1.00 82.56 100 LEU A C 1
ATOM 738 O O . LEU A 1 100 ? -12.011 -10.157 19.507 1.00 82.56 100 LEU A O 1
ATOM 742 N N . VAL A 1 101 ? -14.100 -9.457 19.043 1.00 85.56 101 VAL A N 1
ATOM 743 C CA . VAL A 1 101 ? -13.911 -9.308 17.594 1.00 85.56 101 VAL A CA 1
ATOM 744 C C . VAL A 1 101 ? -13.871 -7.826 17.227 1.00 85.56 101 VAL A C 1
ATOM 746 O O . VAL A 1 101 ? -14.728 -7.049 17.644 1.00 85.56 101 VAL A O 1
ATOM 749 N N . LEU A 1 102 ? -12.875 -7.432 16.431 1.00 84.25 102 LEU A N 1
ATOM 750 C CA . LEU A 1 102 ? -12.763 -6.082 15.882 1.00 84.25 102 LEU A CA 1
ATOM 751 C C . LEU A 1 102 ? -13.578 -5.972 14.593 1.00 84.25 102 LEU A C 1
ATOM 753 O O . LEU A 1 102 ? -13.367 -6.736 13.653 1.00 84.25 102 LEU A O 1
ATOM 757 N N . VAL A 1 103 ? -14.483 -4.994 14.542 1.00 86.62 103 VAL A N 1
ATOM 758 C CA . VAL A 1 103 ? -15.328 -4.719 13.374 1.00 86.62 103 VAL A CA 1
ATOM 759 C C . VAL A 1 103 ? -14.974 -3.335 12.822 1.00 86.62 103 VAL A C 1
ATOM 761 O O . VAL A 1 103 ? -15.445 -2.331 13.357 1.00 86.62 103 VAL A O 1
ATOM 764 N N . PRO A 1 104 ? -14.127 -3.242 11.781 1.00 83.88 104 PRO A N 1
ATOM 765 C CA . PRO A 1 104 ? -13.841 -1.970 11.135 1.00 83.88 104 PRO A CA 1
ATOM 766 C C . PRO A 1 104 ? -15.054 -1.520 10.313 1.00 83.88 104 PRO A C 1
ATOM 768 O O . PRO A 1 104 ? -15.573 -2.270 9.488 1.00 83.88 104 PRO A O 1
ATOM 771 N N . VAL A 1 105 ? -15.490 -0.280 10.519 1.00 85.69 105 VAL A N 1
ATOM 772 C CA . VAL A 1 105 ? -16.615 0.333 9.801 1.00 85.69 105 VAL A CA 1
ATOM 773 C C . VAL A 1 105 ? -16.174 1.640 9.157 1.00 85.69 105 VAL A C 1
ATOM 775 O O . VAL A 1 105 ? -15.427 2.421 9.739 1.00 85.69 105 VAL A O 1
ATOM 778 N N . THR A 1 106 ? -16.634 1.877 7.933 1.00 87.00 106 THR A N 1
ATOM 779 C CA . THR A 1 106 ? -16.427 3.131 7.203 1.00 87.00 106 THR A CA 1
ATOM 780 C C . THR A 1 106 ? -17.790 3.671 6.820 1.00 87.00 106 THR A C 1
ATOM 782 O O . THR A 1 106 ? -18.568 2.967 6.179 1.00 87.00 106 THR A O 1
ATOM 785 N N . ILE A 1 107 ? -18.087 4.901 7.237 1.00 89.50 107 ILE A N 1
ATOM 786 C CA . ILE A 1 107 ? -19.371 5.544 6.963 1.00 89.50 107 ILE A CA 1
ATOM 787 C C . ILE A 1 107 ? -19.166 6.655 5.947 1.00 89.50 107 ILE A C 1
ATOM 789 O O . ILE A 1 107 ? -18.344 7.554 6.134 1.00 89.50 107 ILE A O 1
ATOM 793 N N . THR A 1 108 ? -19.938 6.575 4.870 1.00 92.44 108 THR A N 1
ATOM 794 C CA . THR A 1 108 ? -19.958 7.561 3.799 1.00 92.44 108 THR A CA 1
ATOM 795 C C . THR A 1 108 ? -21.359 8.115 3.595 1.00 92.44 108 THR A C 1
ATOM 797 O O . THR A 1 108 ? -22.363 7.450 3.857 1.00 92.44 108 THR A O 1
ATOM 800 N N . ASP A 1 109 ? -21.430 9.359 3.134 1.00 92.31 109 ASP A N 1
ATOM 801 C CA . ASP A 1 109 ? -22.675 9.960 2.667 1.00 92.31 109 ASP A CA 1
ATOM 802 C C . ASP A 1 109 ? -23.009 9.509 1.222 1.00 92.31 109 ASP A C 1
ATOM 804 O O . ASP A 1 109 ? -22.184 8.874 0.556 1.00 92.31 109 ASP A O 1
ATOM 808 N N . PRO A 1 110 ? -24.193 9.852 0.676 1.00 94.62 110 PRO A N 1
ATOM 809 C CA . PRO A 1 110 ? -24.543 9.533 -0.714 1.00 94.62 110 PRO A CA 1
ATOM 810 C C . PRO A 1 110 ? -23.624 10.164 -1.775 1.00 94.62 110 PRO A C 1
ATOM 812 O O . PRO A 1 110 ? -23.677 9.774 -2.938 1.00 94.62 110 PRO A O 1
ATOM 815 N N . MET A 1 111 ? -22.798 11.146 -1.399 1.00 94.31 111 MET A N 1
ATOM 816 C CA . MET A 1 111 ? -21.781 11.768 -2.251 1.00 94.31 111 MET A CA 1
ATOM 817 C C . MET A 1 111 ? -20.393 11.129 -2.063 1.00 94.31 111 MET A C 1
ATOM 819 O O . MET A 1 111 ? -19.406 11.648 -2.582 1.00 94.31 111 MET A O 1
ATOM 823 N N . ASN A 1 112 ? -20.314 10.003 -1.346 1.00 88.56 112 ASN A N 1
ATOM 824 C CA . ASN A 1 112 ? -19.100 9.247 -1.060 1.00 88.56 112 ASN A CA 1
ATOM 825 C C . ASN A 1 112 ? -18.063 9.996 -0.198 1.00 88.56 112 ASN A C 1
ATOM 827 O O . ASN A 1 112 ? -16.869 9.698 -0.253 1.00 88.56 112 ASN A O 1
ATOM 831 N N . ARG A 1 113 ? -18.506 10.969 0.606 1.00 88.56 113 ARG A N 1
ATOM 832 C CA . ARG A 1 113 ? -17.669 11.688 1.576 1.00 88.56 113 ARG A CA 1
ATOM 833 C C . ARG A 1 113 ? -17.695 10.971 2.918 1.00 88.56 113 ARG A C 1
ATOM 835 O O . ARG A 1 113 ? -18.751 10.509 3.344 1.00 88.56 113 ARG A O 1
ATOM 842 N N . LEU A 1 114 ? -16.546 10.905 3.587 1.00 86.44 114 LEU A N 1
ATOM 843 C CA . LEU A 1 114 ? -16.429 10.318 4.922 1.00 86.44 114 LEU A CA 1
ATOM 844 C C . LEU A 1 114 ? -17.217 11.146 5.940 1.00 86.44 114 LEU A C 1
ATOM 846 O O . LEU A 1 114 ? -17.039 12.361 6.032 1.00 86.44 114 LEU A O 1
ATOM 850 N N . VAL A 1 115 ? -18.069 10.472 6.708 1.00 88.00 115 VAL A N 1
ATOM 851 C CA . VAL A 1 115 ? -18.785 11.081 7.831 1.00 88.00 115 VAL A CA 1
ATOM 852 C C . VAL A 1 115 ? -17.941 10.895 9.086 1.00 88.00 115 VAL A C 1
ATOM 854 O O . VAL A 1 115 ? -17.659 9.769 9.492 1.00 88.00 115 VAL A O 1
ATOM 857 N N . THR A 1 116 ? -17.524 12.004 9.689 1.00 84.75 116 THR A N 1
ATOM 858 C CA . THR A 1 116 ? -16.744 12.031 10.932 1.00 84.75 116 THR A CA 1
ATOM 859 C C . THR A 1 116 ? -17.612 12.474 12.111 1.00 84.75 116 THR A C 1
ATOM 861 O O . THR A 1 116 ? -18.687 13.043 11.919 1.00 84.75 116 THR A O 1
ATOM 864 N N . GLY A 1 117 ? -17.151 12.212 13.340 1.00 86.12 117 GLY A N 1
ATOM 865 C CA . GLY A 1 117 ? -17.838 12.653 14.562 1.00 86.12 117 GLY A CA 1
ATOM 866 C C . GLY A 1 117 ? -19.068 11.823 14.938 1.00 86.12 117 GLY A C 1
ATOM 867 O O . GLY A 1 117 ? -20.017 12.366 15.490 1.00 86.12 117 GLY A O 1
ATOM 868 N N . LEU A 1 118 ? -19.069 10.532 14.600 1.00 88.06 118 LEU A N 1
ATOM 869 C CA . LEU A 1 118 ? -20.069 9.586 15.089 1.00 88.06 118 LEU A CA 1
ATOM 870 C C . LEU A 1 118 ? -19.584 8.972 16.397 1.00 88.06 118 LEU A C 1
ATOM 872 O O . LEU A 1 118 ? -18.446 8.505 16.475 1.00 88.06 118 LEU A O 1
ATOM 876 N N . ASP A 1 119 ? -20.472 8.935 17.379 1.00 89.19 119 ASP A N 1
ATOM 877 C CA . ASP A 1 119 ? -20.203 8.357 18.685 1.00 89.19 119 ASP A CA 1
ATOM 878 C C . ASP A 1 119 ? -20.719 6.916 18.754 1.00 89.19 119 ASP A C 1
ATOM 880 O O . ASP A 1 119 ? -21.477 6.445 17.898 1.00 89.19 119 ASP A O 1
ATOM 884 N N . LYS A 1 120 ? -20.317 6.194 19.803 1.00 87.75 120 LYS A N 1
ATOM 885 C CA . LYS A 1 120 ? -20.686 4.791 20.037 1.00 87.75 120 LYS A CA 1
ATOM 886 C C . LYS A 1 120 ? -22.204 4.574 19.996 1.00 87.75 120 LYS A C 1
ATOM 888 O O . LYS A 1 120 ? -22.666 3.528 19.545 1.00 87.75 120 LYS A O 1
ATOM 893 N N . GLU A 1 121 ? -22.977 5.558 20.442 1.00 90.25 121 GLU A N 1
ATOM 894 C CA . GLU A 1 121 ? -24.437 5.528 20.534 1.00 90.25 121 GLU A CA 1
ATOM 895 C C . GLU A 1 121 ? -25.117 5.534 19.158 1.00 90.25 121 GLU A C 1
ATOM 897 O O . GLU A 1 121 ? -26.285 5.166 19.045 1.00 90.25 121 GLU A O 1
ATOM 902 N N . ASN A 1 122 ? -24.400 5.920 18.098 1.00 90.50 122 ASN A N 1
ATOM 903 C CA . ASN A 1 122 ? -24.910 5.885 16.729 1.00 90.50 122 ASN A CA 1
ATOM 904 C C . ASN A 1 122 ? -24.829 4.490 16.088 1.00 90.50 122 ASN A C 1
ATOM 906 O O . ASN A 1 122 ? -25.303 4.310 14.966 1.00 90.50 122 ASN A O 1
ATOM 910 N N . PHE A 1 123 ? -24.250 3.504 16.781 1.00 90.88 123 PHE A N 1
ATOM 911 C CA . PHE A 1 123 ? -24.046 2.155 16.265 1.00 90.88 123 PHE A CA 1
ATOM 912 C C . PHE A 1 123 ? -24.843 1.124 17.062 1.00 90.88 123 PHE A C 1
ATOM 914 O O . PHE A 1 123 ? -24.909 1.147 18.289 1.00 90.88 123 PHE A O 1
ATOM 921 N N . THR A 1 124 ? -25.420 0.155 16.357 1.00 91.75 124 THR A N 1
ATOM 922 C CA . THR A 1 124 ? -25.998 -1.045 16.969 1.00 91.75 124 THR A CA 1
ATOM 923 C C . THR A 1 124 ? -25.500 -2.259 16.204 1.00 91.75 124 THR A C 1
ATOM 925 O O . THR A 1 124 ? -25.684 -2.354 14.991 1.00 91.75 124 THR A O 1
ATOM 928 N N . VAL A 1 125 ? -24.829 -3.168 16.909 1.00 91.75 125 VAL A N 1
ATOM 929 C CA . VAL A 1 125 ? -24.248 -4.378 16.325 1.00 91.75 125 VAL A CA 1
ATOM 930 C C . VAL A 1 125 ? -25.171 -5.549 16.620 1.00 91.75 125 VAL A C 1
ATOM 932 O O . VAL A 1 125 ? -25.615 -5.723 17.753 1.00 91.75 125 VAL A O 1
ATOM 935 N N . TYR A 1 126 ? -25.449 -6.353 15.600 1.00 92.81 126 TYR A N 1
ATOM 936 C CA . TYR A 1 126 ? -26.234 -7.573 15.728 1.00 92.81 126 TYR A CA 1
ATOM 937 C C . TYR A 1 126 ? -25.424 -8.755 15.208 1.00 92.81 126 TYR A C 1
ATOM 939 O O . TYR A 1 126 ? -24.888 -8.699 14.103 1.00 92.81 126 TYR A O 1
ATOM 947 N N . GLU A 1 127 ? -25.400 -9.846 15.965 1.00 89.88 127 GLU A N 1
ATOM 948 C CA . GLU A 1 127 ? -24.871 -11.135 15.525 1.00 89.88 127 GLU A CA 1
ATOM 949 C C . GLU A 1 127 ? -26.026 -12.132 15.491 1.00 89.88 127 GLU A C 1
ATOM 951 O O . GLU A 1 127 ? -26.722 -12.317 16.483 1.00 89.88 127 GLU A O 1
ATOM 956 N N . ASN A 1 128 ? -26.297 -12.737 14.331 1.00 91.38 128 ASN A N 1
ATOM 957 C CA . ASN A 1 128 ? -27.418 -13.672 14.157 1.00 91.38 128 ASN A CA 1
ATOM 958 C C . ASN A 1 128 ? -28.786 -13.128 14.635 1.00 91.38 128 ASN A C 1
ATOM 960 O O . ASN A 1 128 ? -29.649 -13.898 15.046 1.00 91.38 128 ASN A O 1
ATOM 964 N N . LYS A 1 129 ? -29.005 -11.807 14.502 1.00 91.62 129 LYS A N 1
ATOM 965 C CA . LYS A 1 129 ? -30.187 -11.041 14.967 1.00 91.62 129 LYS A CA 1
ATOM 966 C C . LYS A 1 129 ? -30.259 -10.790 16.478 1.00 91.62 129 LYS A C 1
ATOM 968 O O . LYS A 1 129 ? -31.218 -10.165 16.926 1.00 91.62 129 LYS A O 1
ATOM 973 N N . GLU A 1 130 ? -29.257 -11.199 17.243 1.00 93.56 130 GLU A N 1
ATOM 974 C CA . GLU A 1 130 ? -29.134 -10.852 18.657 1.00 93.56 130 GLU A CA 1
ATOM 975 C C . GLU A 1 130 ? -28.263 -9.596 18.819 1.00 93.56 130 GLU A C 1
ATOM 977 O O . GLU A 1 130 ? -27.204 -9.506 18.191 1.00 93.56 130 GLU A O 1
ATOM 982 N N . PRO A 1 131 ? -28.693 -8.596 19.610 1.00 92.12 131 PRO A N 1
ATOM 983 C CA . PRO A 1 131 ? -27.914 -7.384 19.831 1.00 92.12 131 PRO A CA 1
ATOM 984 C C . PRO A 1 131 ? -26.654 -7.694 20.646 1.00 92.12 131 PRO A C 1
ATOM 986 O O . PRO A 1 131 ? -26.730 -8.320 21.702 1.00 92.12 131 PRO A O 1
ATOM 989 N N . GLN A 1 132 ? -25.507 -7.214 20.171 1.00 90.81 132 GLN A N 1
ATOM 990 C CA . GLN A 1 132 ? -24.213 -7.364 20.832 1.00 90.81 132 GLN A CA 1
ATOM 991 C C . GLN A 1 132 ? -23.765 -6.045 21.458 1.00 90.81 132 GLN A C 1
ATOM 993 O O . GLN A 1 132 ? -23.876 -4.970 20.862 1.00 90.81 132 GLN A O 1
ATOM 998 N N . GLU A 1 133 ? -23.240 -6.127 22.679 1.00 88.62 133 GLU A N 1
ATOM 999 C CA . GLU A 1 133 ? -22.722 -4.965 23.392 1.00 88.62 133 GLU A CA 1
ATOM 1000 C C . GLU A 1 133 ? -21.365 -4.541 22.813 1.00 88.62 133 GLU A C 1
ATOM 1002 O O . GLU A 1 133 ? -20.392 -5.298 22.825 1.00 88.62 133 GLU A O 1
ATOM 1007 N N . VAL A 1 134 ? -21.261 -3.289 22.368 1.00 89.06 134 VAL A N 1
ATOM 1008 C CA . VAL A 1 134 ? -19.979 -2.710 21.954 1.00 89.06 134 VAL A CA 1
ATOM 1009 C C . VAL A 1 134 ? -19.145 -2.419 23.206 1.00 89.06 134 VAL A C 1
ATOM 1011 O O . VAL A 1 134 ? -19.433 -1.484 23.950 1.00 89.06 134 VAL A O 1
ATOM 1014 N N . ARG A 1 135 ? -18.105 -3.214 23.467 1.00 86.69 135 ARG A N 1
ATOM 1015 C CA . ARG A 1 135 ? -17.212 -3.038 24.634 1.00 86.69 135 ARG A CA 1
ATOM 1016 C C . ARG A 1 135 ? -16.229 -1.881 24.454 1.00 86.69 135 ARG A C 1
ATOM 1018 O O . ARG A 1 135 ? -16.034 -1.093 25.376 1.00 86.69 135 ARG A O 1
ATOM 1025 N N . THR A 1 136 ? -15.662 -1.756 23.258 1.00 85.81 136 THR A N 1
ATOM 1026 C CA . THR A 1 136 ? -14.663 -0.743 22.902 1.00 85.81 136 THR A CA 1
ATOM 1027 C C . THR A 1 136 ? -15.086 -0.057 21.612 1.00 85.81 136 THR A C 1
ATOM 1029 O O . THR A 1 136 ? -15.503 -0.722 20.668 1.00 85.81 136 THR A O 1
ATOM 1032 N N . PHE A 1 137 ? -14.981 1.268 21.581 1.00 85.94 137 PHE A N 1
ATOM 1033 C CA . PHE A 1 137 ? -15.222 2.091 20.403 1.00 85.94 137 PHE A CA 1
ATOM 1034 C C . PHE A 1 137 ? -14.043 3.049 20.254 1.00 85.94 137 PHE A C 1
ATOM 1036 O O . PHE A 1 137 ? -13.628 3.658 21.238 1.00 85.94 137 PHE A O 1
ATOM 1043 N N . SER A 1 138 ? -13.490 3.145 19.049 1.00 82.25 138 SER A N 1
ATOM 1044 C CA . SER A 1 138 ? -12.458 4.121 18.712 1.00 82.25 138 SER A CA 1
ATOM 1045 C C . SER A 1 138 ? -12.791 4.724 17.358 1.00 82.25 138 SER A C 1
ATOM 1047 O O . SER A 1 138 ? -13.056 3.995 16.402 1.00 82.25 138 SER A O 1
ATOM 1049 N N . SER A 1 139 ? -12.792 6.052 17.304 1.00 76.50 139 SER A N 1
ATOM 1050 C CA . SER A 1 139 ? -12.956 6.845 16.085 1.00 76.50 139 SER A CA 1
ATOM 1051 C C . SER A 1 139 ? -11.621 7.375 15.555 1.00 76.50 139 SER A C 1
ATOM 1053 O O . SER A 1 139 ? -11.610 8.174 14.621 1.00 76.50 139 SER A O 1
ATOM 1055 N N . GLU A 1 140 ? -10.506 7.001 16.187 1.00 72.88 140 GLU A N 1
ATOM 1056 C CA . GLU A 1 140 ? -9.173 7.439 15.786 1.00 72.88 140 GLU A CA 1
ATOM 1057 C C . GLU A 1 140 ? -8.717 6.716 14.517 1.00 72.88 140 GLU A C 1
ATOM 1059 O O . GLU A 1 140 ? -9.128 5.586 14.230 1.00 72.88 140 GLU A O 1
ATOM 1064 N N . ASP A 1 141 ? -7.844 7.376 13.758 1.00 71.62 141 ASP A N 1
ATOM 1065 C CA . ASP A 1 141 ? -7.229 6.781 12.582 1.00 71.62 141 ASP A CA 1
ATOM 1066 C C . ASP A 1 141 ? -6.247 5.686 13.015 1.00 71.62 141 ASP A C 1
ATOM 1068 O O . ASP A 1 141 ? -5.111 5.943 13.416 1.00 71.62 141 ASP A O 1
ATOM 1072 N N . ALA A 1 142 ? -6.745 4.450 13.028 1.00 81.44 142 ALA A N 1
ATOM 1073 C CA . ALA A 1 142 ? -5.962 3.287 13.399 1.00 81.44 142 ALA A CA 1
ATOM 1074 C C . ALA A 1 142 ? -4.873 3.027 12.345 1.00 81.44 142 ALA A C 1
ATOM 1076 O O . ALA A 1 142 ? -5.200 3.004 11.152 1.00 81.44 142 ALA A O 1
ATOM 1077 N N . PRO A 1 143 ? -3.627 2.752 12.773 1.00 88.62 143 PRO A N 1
ATOM 1078 C CA . PRO A 1 143 ? -2.519 2.543 11.856 1.00 88.62 143 PRO A CA 1
ATOM 1079 C C . PRO A 1 143 ? -2.769 1.353 10.927 1.00 88.62 143 PRO A C 1
ATOM 1081 O O . PRO A 1 143 ? -3.363 0.336 11.315 1.00 88.62 143 PRO A O 1
ATOM 1084 N N . VAL A 1 144 ? -2.311 1.498 9.690 1.00 91.12 144 VAL A N 1
ATOM 1085 C CA . VAL A 1 144 ? -2.553 0.577 8.582 1.00 91.12 144 VAL A CA 1
ATOM 1086 C C . VAL A 1 144 ? -1.230 0.071 8.026 1.00 91.12 144 VAL A C 1
ATOM 1088 O O . VAL A 1 144 ? -0.256 0.808 7.896 1.00 91.12 144 VAL A O 1
ATOM 1091 N N . SER A 1 145 ? -1.213 -1.203 7.648 1.00 94.50 145 SER A N 1
ATOM 1092 C CA . SER A 1 145 ? -0.135 -1.775 6.846 1.00 94.50 145 SER A CA 1
ATOM 1093 C C . SER A 1 145 ? -0.510 -1.710 5.370 1.00 94.50 145 SER A C 1
ATOM 1095 O O . SER A 1 145 ? -1.495 -2.327 4.946 1.00 94.50 145 SER A O 1
ATOM 1097 N N . ILE A 1 146 ? 0.260 -0.969 4.578 1.00 94.69 146 ILE A N 1
ATOM 1098 C CA . ILE A 1 146 ? -0.041 -0.728 3.166 1.00 94.69 146 ILE A CA 1
ATOM 1099 C C . ILE A 1 146 ? 1.075 -1.289 2.283 1.00 94.69 146 ILE A C 1
ATOM 1101 O O . ILE A 1 146 ? 2.246 -0.955 2.415 1.00 94.69 146 ILE A O 1
ATOM 1105 N N . GLY A 1 147 ? 0.707 -2.145 1.339 1.00 9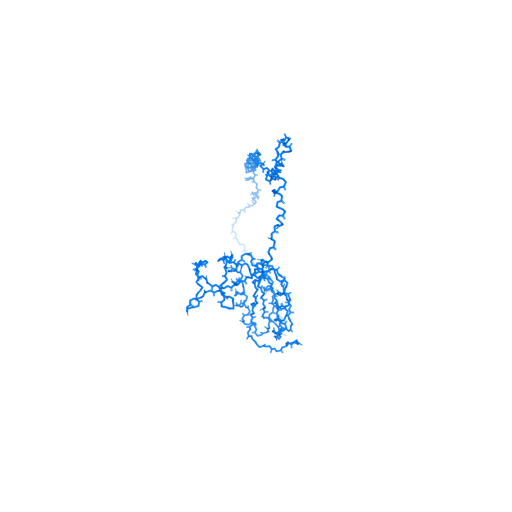5.19 147 GLY A N 1
ATOM 1106 C CA . GLY A 1 147 ? 1.618 -2.659 0.326 1.00 95.19 147 GLY A CA 1
ATOM 1107 C C . GLY A 1 147 ? 1.418 -1.924 -0.981 1.00 95.19 147 GLY A C 1
ATOM 1108 O O . GLY A 1 147 ? 0.320 -1.967 -1.529 1.00 95.19 147 GLY A O 1
ATOM 1109 N N . VAL A 1 148 ? 2.453 -1.273 -1.499 1.00 95.06 148 VAL A N 1
ATOM 1110 C CA . VAL A 1 148 ? 2.394 -0.619 -2.808 1.00 95.06 148 VAL A CA 1
ATOM 1111 C C . VAL A 1 148 ? 3.005 -1.540 -3.854 1.00 95.06 148 VAL A C 1
ATOM 1113 O O . VAL A 1 148 ? 4.160 -1.945 -3.741 1.00 95.06 148 VAL A O 1
ATOM 1116 N N . ILE A 1 149 ? 2.222 -1.871 -4.877 1.00 94.38 149 ILE A N 1
ATOM 1117 C CA . ILE A 1 149 ? 2.646 -2.628 -6.052 1.00 94.38 149 ILE A CA 1
ATOM 1118 C C . ILE A 1 149 ? 2.721 -1.657 -7.227 1.00 94.38 149 ILE A C 1
ATOM 1120 O O . ILE A 1 149 ? 1.702 -1.127 -7.674 1.00 94.38 149 ILE A O 1
ATOM 1124 N N . PHE A 1 150 ? 3.933 -1.420 -7.716 1.00 93.62 150 PHE A N 1
ATOM 1125 C CA . PHE A 1 150 ? 4.234 -0.389 -8.699 1.00 93.62 150 PHE A CA 1
ATOM 1126 C C . PHE A 1 150 ? 4.683 -0.988 -10.034 1.00 93.62 150 PHE A C 1
ATOM 1128 O O . PHE A 1 150 ? 5.689 -1.695 -10.112 1.00 93.62 150 PHE A O 1
ATOM 1135 N N . ASP A 1 151 ? 3.935 -0.690 -11.090 1.00 92.25 151 ASP A N 1
ATOM 1136 C CA . ASP A 1 151 ? 4.210 -1.160 -12.443 1.00 92.25 151 ASP A CA 1
ATOM 1137 C C . ASP A 1 151 ? 5.333 -0.349 -13.101 1.00 92.25 151 ASP A C 1
ATOM 1139 O O . ASP A 1 151 ? 5.233 0.864 -13.309 1.00 92.25 151 ASP A O 1
ATOM 1143 N N . MET A 1 152 ? 6.409 -1.049 -13.446 1.00 91.12 152 MET A N 1
ATOM 1144 C CA . MET A 1 152 ? 7.576 -0.535 -14.155 1.00 91.12 152 MET A CA 1
ATOM 1145 C C . MET A 1 152 ? 7.699 -1.117 -15.567 1.00 91.12 152 MET A C 1
ATOM 1147 O O . MET A 1 152 ? 8.783 -1.117 -16.151 1.00 91.12 152 MET A O 1
ATOM 1151 N N . SER A 1 153 ? 6.623 -1.638 -16.143 1.00 89.69 153 SER A N 1
ATOM 1152 C CA . SER A 1 153 ? 6.634 -2.121 -17.520 1.00 89.69 153 SER A CA 1
ATOM 1153 C C . SER A 1 153 ? 6.906 -0.990 -18.523 1.00 89.69 153 SER A C 1
ATOM 1155 O O . SER A 1 153 ? 6.790 0.207 -18.238 1.00 89.69 153 SER A O 1
ATOM 1157 N N . GLY A 1 154 ? 7.292 -1.357 -19.749 1.00 87.50 154 GLY A N 1
ATOM 1158 C CA . GLY A 1 154 ? 7.598 -0.371 -20.792 1.00 87.50 154 GLY A CA 1
ATOM 1159 C C . GLY A 1 154 ? 6.417 0.546 -21.161 1.00 87.50 154 GLY A C 1
ATOM 1160 O O . GLY A 1 154 ? 6.641 1.694 -21.561 1.00 87.50 154 GLY A O 1
ATOM 1161 N N . SER A 1 155 ? 5.170 0.085 -20.999 1.00 86.88 155 SER A N 1
ATOM 1162 C CA . SER A 1 155 ? 3.953 0.874 -21.264 1.00 86.88 155 SER A CA 1
ATOM 1163 C C . SER A 1 155 ? 3.793 2.051 -20.298 1.00 86.88 155 SER A C 1
ATOM 1165 O O . SER A 1 155 ? 3.326 3.123 -20.697 1.00 86.88 155 SER A O 1
ATOM 1167 N N . MET A 1 156 ? 4.303 1.912 -19.072 1.00 90.19 156 MET A N 1
ATOM 1168 C CA . MET A 1 156 ? 4.286 2.958 -18.052 1.00 90.19 156 MET A CA 1
ATOM 1169 C C . MET A 1 156 ? 5.296 4.085 -18.299 1.00 90.19 156 MET A C 1
ATOM 1171 O O . MET A 1 156 ? 5.209 5.117 -17.642 1.00 90.19 156 MET A O 1
ATOM 1175 N N . SER A 1 157 ? 6.207 3.970 -19.272 1.00 88.69 157 SER A N 1
ATOM 1176 C CA . SER A 1 157 ? 7.265 4.967 -19.545 1.00 88.69 157 SER A CA 1
ATOM 1177 C C . SER A 1 157 ? 6.781 6.423 -19.644 1.00 88.69 157 SER A C 1
ATOM 1179 O O . SER A 1 157 ? 7.426 7.322 -19.113 1.00 88.69 157 SER A O 1
ATOM 1181 N N . SER A 1 158 ? 5.626 6.669 -20.271 1.00 89.69 158 SER A N 1
ATOM 1182 C CA . SER A 1 158 ? 5.040 8.017 -20.410 1.00 89.69 158 SER A CA 1
ATOM 1183 C C . SER A 1 158 ? 4.233 8.494 -19.192 1.00 89.69 158 SER A C 1
ATOM 1185 O O . SER A 1 158 ? 3.885 9.673 -19.100 1.00 89.69 158 SER A O 1
ATOM 1187 N N . LYS A 1 159 ? 3.908 7.585 -18.267 1.00 90.44 159 LYS A N 1
ATOM 1188 C CA . LYS A 1 159 ? 3.045 7.812 -17.096 1.00 90.44 159 LYS A CA 1
ATOM 1189 C C . LYS A 1 159 ? 3.815 7.727 -15.777 1.00 90.44 159 LYS A C 1
ATOM 1191 O O . LYS A 1 159 ? 3.287 8.155 -14.755 1.00 90.44 159 LYS A O 1
ATOM 1196 N N . ILE A 1 160 ? 5.042 7.205 -15.805 1.00 89.50 160 ILE A N 1
ATOM 1197 C CA . ILE A 1 160 ? 5.809 6.834 -14.617 1.00 89.50 160 ILE A CA 1
ATOM 1198 C C . ILE A 1 160 ? 6.031 8.014 -13.675 1.00 89.50 160 ILE A C 1
ATOM 1200 O O . ILE A 1 160 ? 5.857 7.858 -12.474 1.00 89.50 160 ILE A O 1
ATOM 1204 N N . GLU A 1 161 ? 6.332 9.202 -14.204 1.00 89.50 161 GLU A N 1
ATOM 1205 C CA . GLU A 1 161 ? 6.569 10.377 -13.359 1.00 89.50 161 GLU A CA 1
ATOM 1206 C C . GLU A 1 161 ? 5.296 10.792 -12.618 1.00 89.50 161 GLU A C 1
ATOM 1208 O O . GLU A 1 161 ? 5.329 10.986 -11.407 1.00 89.50 161 GLU A O 1
ATOM 1213 N N . ARG A 1 162 ? 4.142 10.789 -13.299 1.00 90.69 162 ARG A N 1
ATOM 1214 C CA . ARG A 1 162 ? 2.849 11.058 -12.646 1.00 90.69 162 ARG A CA 1
ATOM 1215 C C . ARG A 1 162 ? 2.493 9.986 -11.619 1.00 90.69 162 ARG A C 1
ATOM 1217 O O . ARG A 1 162 ? 1.965 10.299 -10.560 1.00 90.69 162 ARG A O 1
ATOM 1224 N N . ALA A 1 163 ? 2.774 8.721 -11.931 1.00 90.50 163 ALA A N 1
ATOM 1225 C CA . ALA A 1 163 ? 2.532 7.614 -11.015 1.00 90.50 163 ALA A CA 1
ATOM 1226 C C . ALA A 1 163 ? 3.398 7.739 -9.749 1.00 90.50 163 ALA A C 1
ATOM 1228 O O . ALA A 1 163 ? 2.895 7.550 -8.646 1.00 90.50 163 ALA A O 1
ATOM 1229 N N . ARG A 1 164 ? 4.675 8.119 -9.887 1.00 89.25 164 ARG A N 1
ATOM 1230 C CA . ARG A 1 164 ? 5.567 8.395 -8.751 1.00 89.25 164 ARG A CA 1
ATOM 1231 C C . ARG A 1 164 ? 5.084 9.566 -7.913 1.00 89.25 164 ARG A C 1
ATOM 1233 O O . ARG A 1 164 ? 5.059 9.452 -6.694 1.00 89.25 164 ARG A O 1
ATOM 1240 N N . GLU A 1 165 ? 4.702 10.671 -8.548 1.00 89.62 165 GLU A N 1
ATOM 1241 C CA . GLU A 1 165 ? 4.165 11.841 -7.848 1.00 89.62 165 GLU A CA 1
ATOM 1242 C C . GLU A 1 165 ? 2.936 11.468 -7.012 1.00 89.62 165 GLU A C 1
ATOM 1244 O O . GLU A 1 165 ? 2.896 11.793 -5.827 1.00 89.62 165 GLU A O 1
ATOM 1249 N N . ALA A 1 166 ? 2.002 10.701 -7.583 1.00 90.25 166 ALA A N 1
ATOM 1250 C CA . ALA A 1 166 ? 0.814 10.227 -6.874 1.00 90.25 166 ALA A CA 1
ATOM 1251 C C . ALA A 1 166 ? 1.158 9.332 -5.671 1.00 90.25 166 ALA A C 1
ATOM 1253 O O . ALA A 1 166 ? 0.557 9.467 -4.609 1.00 90.25 166 ALA A O 1
ATOM 1254 N N . VAL A 1 167 ? 2.150 8.445 -5.806 1.00 89.94 167 VAL A N 1
ATOM 1255 C CA . VAL A 1 167 ? 2.632 7.607 -4.693 1.00 89.94 167 VAL A CA 1
ATOM 1256 C C . VAL A 1 167 ? 3.257 8.455 -3.585 1.00 89.94 167 VAL A C 1
ATOM 1258 O O . VAL A 1 167 ? 2.992 8.234 -2.406 1.00 89.94 167 VAL A O 1
ATOM 1261 N N . ILE A 1 168 ? 4.071 9.445 -3.949 1.00 89.00 168 ILE A N 1
ATOM 1262 C CA . ILE A 1 168 ? 4.708 10.348 -2.986 1.00 89.00 168 ILE A CA 1
ATOM 1263 C C . ILE A 1 168 ? 3.652 11.187 -2.256 1.00 89.00 168 ILE A C 1
ATOM 1265 O O . ILE A 1 168 ? 3.746 11.374 -1.046 1.00 89.00 168 ILE A O 1
ATOM 1269 N N . GLU A 1 169 ? 2.647 11.697 -2.967 1.00 90.06 169 GLU A N 1
ATOM 1270 C CA . GLU A 1 169 ? 1.538 12.446 -2.369 1.00 90.06 169 GLU A CA 1
ATOM 1271 C C . GLU A 1 169 ? 0.694 11.566 -1.438 1.00 90.06 169 GLU A C 1
ATOM 1273 O O . GLU A 1 169 ? 0.362 11.983 -0.327 1.00 90.06 169 GLU A O 1
ATOM 1278 N N . PHE A 1 170 ? 0.442 10.316 -1.833 1.00 90.25 170 PHE A N 1
ATOM 1279 C CA . PHE A 1 170 ? -0.221 9.331 -0.987 1.00 90.25 170 PHE A CA 1
ATOM 1280 C C . PHE A 1 170 ? 0.531 9.134 0.336 1.00 90.25 170 PHE A C 1
ATOM 1282 O O . PHE A 1 170 ? -0.052 9.306 1.402 1.00 90.25 170 PHE A O 1
ATOM 1289 N N . PHE A 1 171 ? 1.843 8.890 0.299 1.00 87.56 171 PHE A N 1
ATOM 1290 C CA . PHE A 1 171 ? 2.622 8.717 1.528 1.00 87.56 171 PHE A CA 1
ATOM 1291 C C . PHE A 1 171 ? 2.712 9.982 2.393 1.00 87.56 171 PHE A C 1
ATOM 1293 O O . PHE A 1 171 ? 2.771 9.879 3.612 1.00 87.56 171 PHE A O 1
ATOM 1300 N N . LYS A 1 172 ? 2.680 11.181 1.797 1.00 86.94 172 LYS A N 1
ATOM 1301 C CA . LYS A 1 172 ? 2.672 12.452 2.549 1.00 86.94 172 LYS A CA 1
ATOM 1302 C C . LYS A 1 172 ? 1.374 12.708 3.310 1.00 86.94 172 LYS A C 1
ATOM 1304 O O . 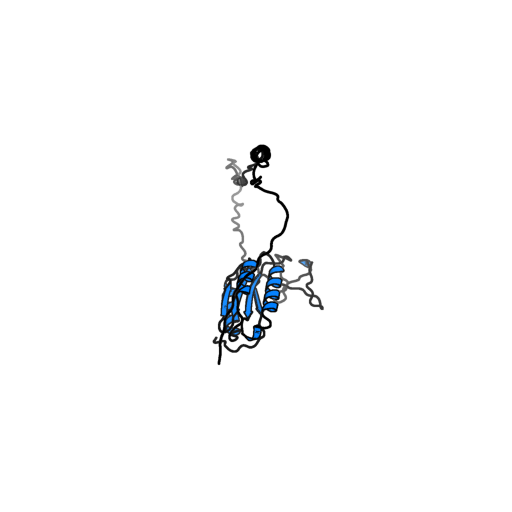LYS A 1 172 ? 1.380 13.478 4.266 1.00 86.94 172 LYS A O 1
ATOM 1309 N N . THR A 1 173 ? 0.270 12.130 2.846 1.00 86.44 173 THR A N 1
ATOM 1310 C CA . THR A 1 173 ? -1.058 12.268 3.467 1.00 86.44 173 THR A CA 1
ATOM 1311 C C . THR A 1 173 ? -1.385 11.134 4.433 1.00 86.44 173 THR A C 1
ATOM 1313 O O . THR A 1 173 ? -2.379 11.223 5.152 1.00 86.44 173 THR A O 1
ATOM 1316 N N . ALA A 1 174 ? -0.557 10.090 4.463 1.00 85.75 174 ALA A N 1
ATOM 1317 C CA . ALA A 1 174 ? -0.739 8.937 5.325 1.00 85.75 174 ALA A CA 1
ATOM 1318 C C . ALA A 1 174 ? -0.362 9.223 6.790 1.00 85.75 174 ALA A C 1
ATOM 1320 O O . ALA A 1 174 ? 0.291 10.221 7.113 1.00 85.75 174 ALA A O 1
ATOM 1321 N N . ASN A 1 175 ? -0.788 8.341 7.692 1.00 87.00 175 ASN A N 1
ATOM 1322 C CA . ASN A 1 175 ? -0.549 8.500 9.118 1.00 87.00 175 ASN A CA 1
ATOM 1323 C C . ASN A 1 175 ? 0.930 8.198 9.439 1.00 87.00 175 ASN A C 1
ATOM 1325 O O . ASN A 1 175 ? 1.462 7.200 8.955 1.00 87.00 175 ASN A O 1
ATOM 1329 N N . PRO A 1 176 ? 1.618 8.981 10.293 1.00 87.25 176 PRO A N 1
ATOM 1330 C CA . PRO A 1 176 ? 3.004 8.696 10.684 1.00 87.25 176 PRO A CA 1
ATOM 1331 C C . PRO A 1 176 ? 3.223 7.336 11.368 1.00 87.25 176 PRO A C 1
ATOM 1333 O O . PRO A 1 176 ? 4.366 6.908 11.527 1.00 87.25 176 PRO A O 1
ATOM 1336 N N . GLN A 1 177 ? 2.153 6.694 11.848 1.00 89.69 177 GLN A N 1
ATOM 1337 C CA . GLN A 1 177 ? 2.192 5.359 12.450 1.00 89.69 177 GLN A CA 1
ATOM 1338 C C . GLN A 1 177 ? 1.973 4.224 11.440 1.00 89.69 177 GLN A C 1
ATOM 1340 O O . GLN A 1 177 ? 2.117 3.059 11.818 1.00 89.69 177 GLN A O 1
ATOM 1345 N N . ASP A 1 178 ? 1.623 4.544 10.193 1.00 91.75 178 ASP A N 1
ATOM 1346 C CA . ASP A 1 178 ? 1.455 3.555 9.134 1.00 91.75 178 ASP A CA 1
ATOM 1347 C C . ASP A 1 178 ? 2.803 2.943 8.743 1.00 91.75 178 ASP A C 1
ATOM 1349 O O . ASP A 1 178 ? 3.873 3.544 8.881 1.00 91.75 178 ASP A O 1
ATOM 1353 N N . GLU A 1 179 ? 2.740 1.719 8.233 1.00 93.81 179 GLU A N 1
ATOM 1354 C CA . GLU A 1 179 ? 3.894 1.049 7.646 1.00 93.81 179 GLU A CA 1
ATOM 1355 C C . GLU A 1 179 ? 3.620 0.702 6.188 1.00 93.81 179 GLU A C 1
ATOM 1357 O O . GLU A 1 179 ? 2.511 0.317 5.802 1.00 93.81 179 GLU A O 1
ATOM 1362 N N . PHE A 1 180 ? 4.669 0.798 5.381 1.00 94.12 180 PHE A N 1
ATOM 1363 C CA . PHE A 1 180 ? 4.593 0.657 3.941 1.00 94.12 180 PHE A CA 1
ATOM 1364 C C . PHE A 1 180 ? 5.668 -0.292 3.441 1.00 94.12 180 PHE A C 1
ATOM 1366 O O . PHE A 1 180 ? 6.816 -0.203 3.864 1.00 94.12 180 PHE A O 1
ATOM 1373 N N . PHE A 1 181 ? 5.333 -1.149 2.486 1.00 94.69 181 PHE A N 1
ATOM 1374 C CA . PHE A 1 181 ? 6.335 -1.842 1.677 1.00 94.69 181 PHE A CA 1
ATOM 1375 C C . PHE A 1 181 ? 6.118 -1.526 0.201 1.00 94.69 181 PHE A C 1
ATOM 1377 O O . PHE A 1 181 ? 5.010 -1.179 -0.218 1.00 94.69 181 PHE A O 1
ATOM 1384 N N . LEU A 1 182 ? 7.178 -1.659 -0.594 1.00 93.81 182 LEU A N 1
ATOM 1385 C CA . LEU A 1 182 ? 7.138 -1.391 -2.027 1.00 93.81 182 LEU A CA 1
ATOM 1386 C C . LEU A 1 182 ? 7.624 -2.612 -2.800 1.00 93.81 182 LEU A C 1
ATOM 1388 O O . LEU A 1 182 ? 8.779 -3.024 -2.677 1.00 93.81 182 LEU A O 1
ATOM 1392 N N . ILE A 1 183 ? 6.751 -3.131 -3.653 1.00 94.00 183 ILE A N 1
ATOM 1393 C CA . ILE A 1 183 ? 7.082 -4.098 -4.694 1.00 94.00 183 ILE A CA 1
ATOM 1394 C C . ILE A 1 183 ? 7.018 -3.364 -6.019 1.00 94.00 183 ILE A C 1
ATOM 1396 O O . ILE A 1 183 ? 6.014 -2.726 -6.333 1.00 94.00 183 ILE A O 1
ATOM 1400 N N . ALA A 1 184 ? 8.072 -3.481 -6.811 1.00 92.38 184 ALA A N 1
ATOM 1401 C CA . ALA A 1 184 ? 8.033 -3.056 -8.193 1.00 92.38 184 ALA A CA 1
ATOM 1402 C C . ALA A 1 184 ? 8.038 -4.269 -9.108 1.00 92.38 184 ALA A C 1
ATOM 1404 O O . ALA A 1 184 ? 8.642 -5.292 -8.792 1.00 92.38 184 ALA A O 1
ATOM 1405 N N . PHE A 1 185 ? 7.356 -4.176 -10.241 1.00 91.88 185 PHE A N 1
ATOM 1406 C CA . PHE A 1 185 ? 7.290 -5.296 -11.164 1.00 91.88 185 PHE A CA 1
ATOM 1407 C C . PHE A 1 185 ? 7.368 -4.848 -12.615 1.00 91.88 185 PHE A C 1
ATOM 1409 O O . PHE A 1 185 ? 6.876 -3.790 -13.000 1.00 91.88 185 PHE A O 1
ATOM 1416 N N . ALA A 1 186 ? 7.995 -5.699 -13.415 1.00 89.81 186 ALA A N 1
ATOM 1417 C CA . ALA A 1 186 ? 7.931 -5.659 -14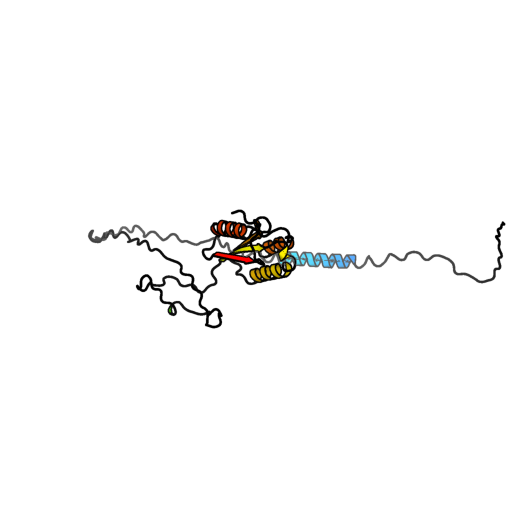.865 1.00 89.81 186 ALA A CA 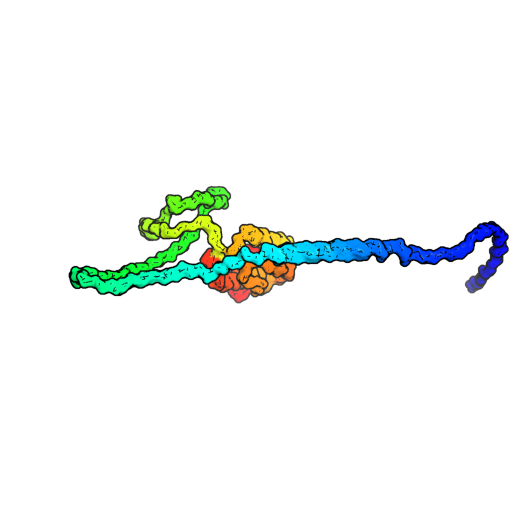1
ATOM 1418 C C . ALA A 1 186 ? 7.848 -7.101 -15.380 1.00 89.81 186 ALA A C 1
ATOM 1420 O O . ALA A 1 186 ? 6.806 -7.738 -15.248 1.00 89.81 186 ALA A O 1
ATOM 1421 N N . ASP A 1 187 ? 8.954 -7.668 -15.874 1.00 87.69 187 ASP A N 1
ATOM 1422 C CA . ASP A 1 187 ? 9.020 -9.091 -16.238 1.00 87.69 187 ASP A CA 1
ATOM 1423 C C . ASP A 1 187 ? 8.902 -10.015 -15.013 1.00 87.69 187 ASP A C 1
ATOM 1425 O O . ASP A 1 187 ? 8.466 -11.157 -15.134 1.00 87.69 187 ASP A O 1
ATOM 1429 N N . LYS A 1 188 ? 9.337 -9.547 -13.841 1.00 88.38 188 LYS A N 1
ATOM 1430 C CA . LYS A 1 188 ? 9.229 -10.246 -12.558 1.00 88.38 188 LYS A CA 1
ATOM 1431 C C . LYS A 1 188 ? 8.955 -9.232 -11.448 1.00 88.38 188 LYS A C 1
ATOM 1433 O O . LYS A 1 188 ? 9.391 -8.086 -11.584 1.00 88.38 188 LYS A O 1
ATOM 1438 N N . PRO A 1 189 ? 8.256 -9.631 -10.376 1.00 92.00 189 PRO A N 1
ATOM 1439 C CA . PRO A 1 189 ? 8.109 -8.797 -9.197 1.00 92.00 189 PRO A CA 1
ATOM 1440 C C . PRO A 1 189 ? 9.372 -8.844 -8.333 1.00 92.00 189 PRO A C 1
ATOM 1442 O O . PRO A 1 189 ? 9.940 -9.910 -8.093 1.00 92.00 189 PRO A O 1
ATOM 1445 N N . GLU A 1 190 ? 9.787 -7.681 -7.849 1.00 91.56 190 GLU A N 1
ATOM 1446 C CA . GLU A 1 190 ? 10.939 -7.498 -6.974 1.00 91.56 190 GLU A CA 1
ATOM 1447 C C . GLU A 1 190 ? 10.545 -6.627 -5.776 1.00 91.56 190 GLU A C 1
ATOM 1449 O O . GLU A 1 190 ? 9.879 -5.597 -5.912 1.00 91.56 190 GLU A O 1
ATOM 1454 N N . GLU A 1 191 ? 10.955 -7.044 -4.579 1.00 92.31 191 GLU A N 1
ATOM 1455 C CA . GLU A 1 191 ? 10.809 -6.231 -3.374 1.00 92.31 191 GLU A CA 1
ATOM 1456 C C . GLU A 1 191 ? 11.850 -5.109 -3.407 1.00 92.31 191 GLU A C 1
ATOM 1458 O O . GLU A 1 191 ? 13.054 -5.345 -3.314 1.00 92.31 191 GLU A O 1
ATOM 1463 N N . VAL A 1 192 ? 11.379 -3.874 -3.551 1.00 91.44 192 VAL A N 1
ATOM 1464 C CA . VAL A 1 192 ? 12.226 -2.677 -3.579 1.00 91.44 192 VAL A CA 1
ATOM 1465 C C . VAL A 1 192 ? 12.450 -2.161 -2.159 1.00 91.44 192 VAL A C 1
ATOM 1467 O O . VAL A 1 192 ? 13.534 -1.683 -1.802 1.00 91.44 192 VAL A O 1
ATOM 1470 N N . SER A 1 193 ? 11.427 -2.264 -1.313 1.00 91.69 193 SER A N 1
ATOM 1471 C CA . SER A 1 193 ? 11.520 -1.926 0.100 1.00 91.69 193 SER A CA 1
ATOM 1472 C C . SER A 1 193 ? 10.709 -2.874 0.955 1.00 91.69 193 SER A C 1
ATOM 1474 O O . SER A 1 193 ? 9.539 -3.111 0.659 1.00 91.69 193 SER A O 1
ATOM 1476 N N . ASP A 1 194 ? 11.325 -3.310 2.050 1.00 93.69 194 ASP A N 1
ATOM 1477 C CA . ASP A 1 194 ? 10.624 -3.938 3.163 1.00 93.69 194 ASP A CA 1
ATOM 1478 C C . ASP A 1 194 ? 9.761 -2.905 3.912 1.00 93.69 194 ASP A C 1
ATOM 1480 O O . ASP A 1 194 ? 9.836 -1.702 3.620 1.00 93.69 194 ASP A O 1
ATOM 1484 N N . PHE A 1 195 ? 8.961 -3.381 4.872 1.00 93.88 195 PHE A N 1
ATOM 1485 C CA . PHE A 1 195 ? 8.119 -2.557 5.737 1.00 93.88 195 PHE A CA 1
ATOM 1486 C C . PHE A 1 195 ? 8.924 -1.426 6.391 1.00 93.88 195 PHE A C 1
ATOM 1488 O O . PHE A 1 195 ? 9.865 -1.656 7.150 1.00 93.88 195 PHE A O 1
ATOM 1495 N N . THR A 1 196 ? 8.533 -0.190 6.099 1.00 91.81 196 THR A N 1
ATOM 1496 C CA . THR A 1 196 ? 9.129 1.035 6.631 1.00 91.81 196 THR A CA 1
ATOM 1497 C C . THR A 1 196 ? 8.048 2.082 6.866 1.00 91.81 196 THR A C 1
ATOM 1499 O O . THR A 1 196 ? 7.039 2.117 6.165 1.00 91.81 196 THR A O 1
ATOM 1502 N N . SER A 1 197 ? 8.256 2.950 7.851 1.00 90.00 197 SER A N 1
ATOM 1503 C CA . SER A 1 197 ? 7.455 4.161 8.054 1.00 90.00 197 SER A CA 1
ATOM 1504 C C . SER A 1 197 ? 8.115 5.408 7.450 1.00 90.00 197 SER A C 1
ATOM 1506 O O . SER A 1 197 ? 7.513 6.479 7.451 1.00 90.00 197 SER A O 1
ATOM 1508 N N . SER A 1 198 ? 9.346 5.300 6.923 1.00 88.88 198 SER A N 1
ATOM 1509 C CA . SER A 1 198 ? 10.023 6.425 6.270 1.00 88.88 198 SER A CA 1
ATOM 1510 C C . SER A 1 198 ? 9.563 6.573 4.823 1.00 88.88 198 SER A C 1
ATOM 1512 O O . SER A 1 198 ? 9.798 5.715 3.967 1.00 88.88 198 SER A O 1
ATOM 1514 N N . VAL A 1 199 ? 8.945 7.718 4.545 1.00 85.25 199 VAL A N 1
ATOM 1515 C CA . VAL A 1 199 ? 8.524 8.115 3.198 1.00 85.25 199 VAL A CA 1
ATOM 1516 C C . VAL A 1 199 ? 9.738 8.416 2.319 1.00 85.25 199 VAL A C 1
ATOM 1518 O O . VAL A 1 199 ? 9.743 8.110 1.126 1.00 85.25 199 VAL A O 1
ATOM 1521 N N . GLU A 1 200 ? 10.791 8.977 2.910 1.00 86.62 200 GLU A N 1
ATOM 1522 C CA . GLU A 1 200 ? 12.033 9.350 2.234 1.00 86.62 200 GLU A CA 1
ATOM 1523 C C . GLU A 1 200 ? 12.749 8.124 1.659 1.00 86.62 200 GLU A C 1
ATOM 1525 O O . GLU A 1 200 ? 13.225 8.160 0.518 1.00 86.62 200 GLU A O 1
ATOM 1530 N N . ASP A 1 201 ? 12.768 7.018 2.408 1.00 87.12 201 ASP A N 1
ATOM 1531 C CA . ASP A 1 201 ? 13.359 5.757 1.960 1.00 87.12 201 ASP A CA 1
ATOM 1532 C C . ASP A 1 201 ? 12.657 5.236 0.704 1.00 87.12 201 ASP A C 1
ATOM 1534 O O . ASP A 1 201 ? 13.312 4.885 -0.281 1.00 87.12 201 ASP A O 1
ATOM 1538 N N . ILE A 1 202 ? 11.323 5.238 0.693 1.00 86.88 202 ILE A N 1
ATOM 1539 C CA . ILE A 1 202 ? 10.543 4.768 -0.456 1.00 86.88 202 ILE A CA 1
ATOM 1540 C C . ILE A 1 202 ? 10.692 5.722 -1.644 1.00 86.88 202 ILE A C 1
ATOM 1542 O O . ILE A 1 202 ? 10.893 5.274 -2.777 1.00 86.88 202 ILE A O 1
ATOM 1546 N N . GLN A 1 203 ? 10.658 7.033 -1.396 1.00 85.88 203 GLN A N 1
ATOM 1547 C CA . GLN A 1 203 ? 10.835 8.045 -2.433 1.00 85.88 203 GLN A CA 1
ATOM 1548 C C . GLN A 1 203 ? 12.194 7.901 -3.121 1.00 85.88 203 GLN A C 1
ATOM 1550 O O . GLN A 1 203 ? 12.262 7.908 -4.352 1.00 85.88 203 GLN A O 1
ATOM 1555 N N . SER A 1 204 ? 13.270 7.742 -2.347 1.00 86.88 204 SER A N 1
ATOM 1556 C CA . SER A 1 204 ? 14.615 7.594 -2.901 1.00 86.88 204 SER A CA 1
ATOM 1557 C C . SER A 1 204 ? 14.707 6.375 -3.820 1.00 86.88 204 SER A C 1
ATOM 1559 O O . SER A 1 204 ? 15.248 6.474 -4.918 1.00 86.88 204 SER A O 1
ATOM 1561 N N . LYS A 1 205 ? 14.090 5.255 -3.433 1.00 86.12 205 LYS A N 1
ATOM 1562 C CA . LYS A 1 205 ? 14.081 4.016 -4.214 1.00 86.12 205 LYS A CA 1
ATOM 1563 C C . LYS A 1 205 ? 13.254 4.132 -5.493 1.00 86.12 205 LYS A C 1
ATOM 1565 O O . LYS A 1 205 ? 13.691 3.654 -6.538 1.00 86.12 205 LYS A O 1
ATOM 1570 N N . LEU A 1 206 ? 12.108 4.815 -5.445 1.00 82.69 206 LEU A N 1
ATOM 1571 C CA . LEU A 1 206 ? 11.258 5.044 -6.618 1.00 82.69 206 LEU A CA 1
ATOM 1572 C C . LEU A 1 206 ? 11.953 5.879 -7.699 1.00 82.69 206 LEU A C 1
ATOM 1574 O O . LEU A 1 206 ? 11.734 5.624 -8.880 1.00 82.69 206 LEU A O 1
ATOM 1578 N N . VAL A 1 207 ? 12.821 6.830 -7.347 1.00 81.12 207 VAL A N 1
ATOM 1579 C CA . VAL A 1 207 ? 13.523 7.668 -8.341 1.00 81.12 207 VAL A CA 1
ATOM 1580 C C . VAL A 1 207 ? 14.457 6.847 -9.242 1.00 81.12 207 VAL A C 1
ATOM 1582 O O . VAL A 1 207 ? 14.575 7.139 -10.431 1.00 81.12 207 VAL A O 1
ATOM 1585 N N . TYR A 1 208 ? 15.083 5.789 -8.719 1.00 74.94 208 TYR A N 1
ATOM 1586 C CA . TYR A 1 208 ? 16.057 4.979 -9.469 1.00 74.94 208 TYR A CA 1
ATOM 1587 C C . TYR A 1 208 ? 15.431 3.879 -10.338 1.00 74.94 208 TYR A C 1
ATOM 1589 O O . TYR A 1 208 ? 16.137 3.177 -11.062 1.00 74.94 208 TYR A O 1
ATOM 1597 N N . THR A 1 209 ? 14.110 3.719 -10.289 1.00 75.19 209 THR A N 1
ATOM 1598 C CA . THR A 1 209 ? 13.398 2.682 -11.041 1.00 75.19 209 THR A CA 1
ATOM 1599 C C . THR A 1 209 ? 13.271 3.042 -12.522 1.00 75.19 209 THR A C 1
ATOM 1601 O O . THR A 1 209 ? 12.699 4.067 -12.854 1.00 75.19 209 THR A O 1
ATOM 1604 N N . VAL A 1 210 ? 13.762 2.234 -13.463 1.00 81.38 210 VAL A N 1
ATOM 1605 C CA . VAL A 1 210 ? 13.606 2.540 -14.902 1.00 81.38 210 VAL A CA 1
ATOM 1606 C C . VAL A 1 210 ? 12.519 1.661 -15.524 1.00 81.38 210 VAL A C 1
ATOM 1608 O O . VAL A 1 210 ? 12.639 0.439 -15.430 1.00 81.38 210 VAL A O 1
ATOM 1611 N N . PRO A 1 211 ? 11.497 2.233 -16.195 1.00 84.00 211 PRO A N 1
ATOM 1612 C CA . PRO A 1 211 ? 10.450 1.443 -16.831 1.00 84.00 211 PRO A CA 1
ATOM 1613 C C . PRO A 1 211 ? 11.000 0.621 -17.998 1.00 84.00 211 PRO A C 1
ATOM 1615 O O . PRO A 1 211 ? 11.530 1.182 -18.963 1.00 84.00 211 PRO A O 1
ATOM 1618 N N . LYS A 1 212 ? 10.890 -0.705 -17.932 1.00 82.19 212 LYS A N 1
ATOM 1619 C CA . LYS A 1 212 ? 11.340 -1.621 -18.984 1.00 82.19 212 LYS A CA 1
ATOM 1620 C C . LYS A 1 212 ? 10.704 -2.995 -18.815 1.00 82.19 212 LYS A C 1
ATOM 1622 O O . LYS A 1 212 ? 10.550 -3.463 -17.703 1.00 82.19 212 LYS A O 1
ATOM 1627 N N . GLY A 1 213 ? 10.469 -3.687 -19.928 1.00 85.31 213 GLY A N 1
ATOM 1628 C CA . GLY A 1 213 ? 10.056 -5.092 -19.923 1.00 85.31 213 GLY A CA 1
ATOM 1629 C C . GLY A 1 213 ? 8.549 -5.264 -20.070 1.00 85.31 213 GLY A C 1
ATOM 1630 O O . GLY A 1 213 ? 7.857 -4.351 -20.534 1.00 85.31 213 GLY A O 1
ATOM 1631 N N 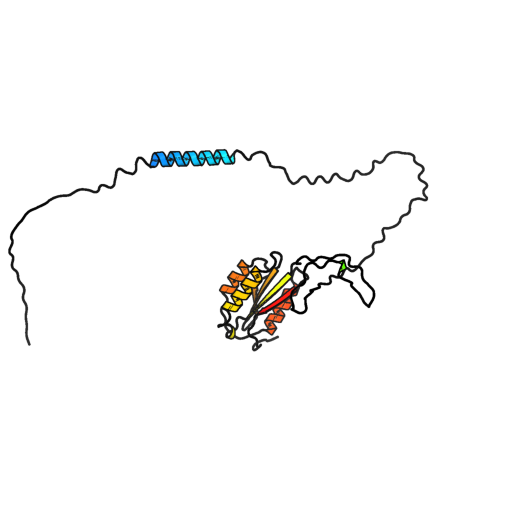. ARG A 1 214 ? 8.082 -6.469 -19.743 1.00 84.69 214 ARG A N 1
ATOM 1632 C CA . ARG A 1 214 ? 6.677 -6.889 -19.769 1.00 84.69 214 ARG A CA 1
ATOM 1633 C C . ARG A 1 214 ? 5.976 -6.601 -18.433 1.00 84.69 214 ARG A C 1
ATOM 1635 O O . ARG A 1 214 ? 6.498 -5.841 -17.626 1.00 84.69 214 ARG A O 1
ATOM 1642 N N . THR A 1 215 ? 4.799 -7.187 -18.235 1.00 86.69 215 THR A N 1
ATOM 1643 C CA . THR A 1 215 ? 3.883 -6.935 -17.119 1.00 86.69 215 THR A CA 1
ATOM 1644 C C . THR A 1 215 ? 3.472 -8.274 -16.491 1.00 86.69 215 THR A C 1
ATOM 1646 O O . THR A 1 215 ? 2.633 -8.995 -17.037 1.00 86.69 215 THR A O 1
ATOM 1649 N N . ALA A 1 216 ? 4.093 -8.624 -15.362 1.00 89.19 216 ALA A N 1
ATOM 1650 C CA . ALA A 1 216 ? 3.779 -9.794 -14.532 1.00 89.19 216 ALA A CA 1
ATOM 1651 C C . ALA A 1 216 ? 2.951 -9.372 -13.302 1.00 89.19 216 ALA A C 1
ATOM 1653 O O . ALA A 1 216 ? 3.433 -9.363 -12.167 1.00 89.19 216 ALA A O 1
ATOM 1654 N N . LEU A 1 217 ? 1.714 -8.936 -13.549 1.00 90.44 217 LEU A N 1
ATOM 1655 C CA . LEU A 1 217 ? 0.854 -8.325 -12.534 1.00 90.44 217 LEU A CA 1
ATOM 1656 C C . LEU A 1 217 ? 0.371 -9.350 -11.501 1.00 90.44 217 LEU A C 1
ATOM 1658 O O . LEU A 1 217 ? 0.356 -9.054 -10.307 1.00 90.44 217 LEU A O 1
ATOM 1662 N N . LEU A 1 218 ? -0.022 -10.549 -11.939 1.00 91.81 218 LEU A N 1
ATOM 1663 C CA . LEU A 1 218 ? -0.537 -11.580 -11.031 1.00 91.81 218 LEU A CA 1
ATOM 1664 C C . LEU A 1 218 ? 0.562 -12.086 -10.095 1.00 91.81 218 LEU A C 1
ATOM 1666 O O . LEU A 1 218 ? 0.334 -12.184 -8.889 1.00 91.81 218 LEU A O 1
ATOM 1670 N N . ASP A 1 219 ? 1.769 -12.291 -10.625 1.00 92.38 219 ASP A N 1
ATOM 1671 C CA . ASP A 1 219 ? 2.946 -12.649 -9.829 1.00 92.38 219 ASP A CA 1
ATOM 1672 C C . ASP A 1 219 ? 3.234 -11.572 -8.759 1.00 92.38 219 ASP A C 1
ATOM 1674 O O . ASP A 1 219 ? 3.544 -11.890 -7.607 1.00 92.38 219 ASP A O 1
ATOM 1678 N N . ALA A 1 220 ? 3.091 -10.288 -9.112 1.00 92.75 220 ALA A N 1
ATOM 1679 C CA . ALA A 1 220 ? 3.282 -9.173 -8.185 1.00 92.75 220 ALA A CA 1
ATOM 1680 C C . ALA A 1 220 ? 2.215 -9.123 -7.085 1.00 92.75 220 ALA A C 1
ATOM 1682 O O . ALA A 1 220 ? 2.545 -8.910 -5.917 1.00 92.75 220 ALA A O 1
ATOM 1683 N N . ILE A 1 221 ? 0.947 -9.364 -7.434 1.00 93.50 221 ILE A N 1
ATOM 1684 C CA . ILE A 1 221 ? -0.152 -9.449 -6.462 1.00 93.50 221 ILE A CA 1
ATOM 1685 C C . ILE A 1 221 ? 0.078 -10.620 -5.511 1.00 93.50 221 ILE A C 1
ATOM 1687 O O . ILE A 1 221 ? -0.050 -10.448 -4.300 1.00 93.50 221 ILE A O 1
ATOM 1691 N N . TYR A 1 222 ? 0.459 -11.787 -6.031 1.00 94.31 222 TYR A N 1
ATOM 1692 C CA . TYR A 1 222 ? 0.755 -12.959 -5.215 1.00 94.31 222 TYR A CA 1
ATOM 1693 C C . TYR A 1 222 ? 1.881 -12.677 -4.212 1.00 94.31 222 TYR A C 1
ATOM 1695 O O . TYR A 1 222 ? 1.727 -12.934 -3.015 1.00 94.31 222 TYR A O 1
ATOM 1703 N N . LEU A 1 223 ? 2.982 -12.073 -4.675 1.00 94.62 223 LEU A N 1
ATOM 1704 C CA . LEU A 1 223 ? 4.082 -11.668 -3.801 1.00 94.62 223 LEU A CA 1
ATOM 1705 C C . LEU A 1 223 ? 3.621 -10.647 -2.750 1.00 94.62 223 LEU A C 1
ATOM 1707 O O . LEU A 1 223 ? 3.944 -10.792 -1.572 1.00 94.62 223 LEU A O 1
ATOM 1711 N N . GLY A 1 224 ? 2.824 -9.654 -3.153 1.00 95.25 224 GLY A N 1
ATOM 1712 C CA . GLY A 1 224 ? 2.283 -8.634 -2.257 1.00 95.25 224 GLY A CA 1
ATOM 1713 C C . GLY A 1 224 ? 1.379 -9.208 -1.172 1.00 95.25 224 GLY A C 1
ATOM 1714 O O . GLY A 1 224 ? 1.549 -8.877 -0.002 1.00 95.25 224 GLY A O 1
ATOM 1715 N N . VAL A 1 225 ? 0.468 -10.119 -1.521 1.00 95.31 225 VAL A N 1
ATOM 1716 C CA . VAL A 1 225 ? -0.387 -10.817 -0.547 1.00 95.31 225 VAL A CA 1
ATOM 1717 C C . VAL A 1 225 ? 0.458 -11.678 0.392 1.00 95.31 225 VAL A C 1
ATOM 1719 O O . VAL A 1 225 ? 0.276 -11.618 1.608 1.00 95.31 225 VAL A O 1
ATOM 1722 N N . SER A 1 226 ? 1.436 -12.419 -0.141 1.00 94.75 226 SER A N 1
ATOM 1723 C CA . SER A 1 226 ? 2.354 -13.220 0.674 1.00 94.75 226 SER A CA 1
ATOM 1724 C C . SER A 1 226 ? 3.136 -12.360 1.672 1.00 94.75 226 SER A C 1
ATOM 1726 O O . SER A 1 226 ? 3.294 -12.750 2.829 1.00 94.75 226 SER A O 1
ATOM 1728 N N . LYS A 1 227 ? 3.611 -11.182 1.253 1.00 94.62 227 LYS A N 1
ATOM 1729 C CA . LYS A 1 227 ? 4.322 -10.233 2.120 1.00 94.62 227 LYS A CA 1
ATOM 1730 C C . LYS A 1 227 ? 3.386 -9.604 3.156 1.00 94.62 227 LYS A C 1
ATOM 1732 O O . LYS A 1 227 ? 3.752 -9.475 4.319 1.00 94.62 227 LYS A O 1
ATOM 1737 N N . MET A 1 228 ? 2.144 -9.313 2.777 1.00 94.56 228 MET A N 1
ATOM 1738 C CA . MET A 1 228 ? 1.115 -8.737 3.648 1.00 94.56 228 MET A CA 1
ATOM 1739 C C . MET A 1 228 ? 0.751 -9.633 4.850 1.00 94.56 228 MET A C 1
ATOM 1741 O O . MET A 1 228 ? 0.251 -9.155 5.873 1.00 94.56 228 MET A O 1
ATOM 1745 N N . HIS A 1 229 ? 1.044 -10.936 4.799 1.00 93.38 229 HIS A N 1
ATOM 1746 C CA . HIS A 1 229 ? 0.931 -11.802 5.977 1.00 93.38 229 HIS A CA 1
ATOM 1747 C C . HIS A 1 229 ? 1.907 -11.428 7.104 1.00 93.38 229 HIS A C 1
ATOM 1749 O O . HIS A 1 229 ? 1.579 -11.657 8.265 1.00 93.38 229 HIS A O 1
ATOM 1755 N N . GLN A 1 230 ? 3.048 -10.815 6.780 1.00 94.00 230 GLN A N 1
ATOM 1756 C CA . GLN A 1 230 ? 4.077 -10.381 7.736 1.00 94.00 230 GLN A CA 1
ATOM 1757 C C . GLN A 1 230 ? 3.797 -8.988 8.327 1.00 94.00 230 GLN A C 1
ATOM 1759 O O . GLN A 1 230 ? 4.514 -8.550 9.219 1.00 94.00 230 GLN A O 1
ATOM 1764 N N . ALA A 1 231 ? 2.753 -8.307 7.844 1.00 94.00 231 ALA A N 1
ATOM 1765 C CA . ALA A 1 231 ? 2.350 -6.985 8.306 1.00 94.00 231 ALA A CA 1
ATOM 1766 C C . ALA A 1 231 ? 1.981 -6.958 9.799 1.00 94.00 231 ALA A C 1
ATOM 1768 O O . ALA A 1 231 ? 1.308 -7.869 10.299 1.00 94.00 231 ALA A O 1
ATOM 1769 N N . LYS A 1 232 ? 2.366 -5.871 10.473 1.00 92.25 232 LYS A N 1
ATOM 1770 C CA . LYS A 1 232 ? 2.187 -5.620 11.907 1.00 92.25 232 LYS A CA 1
ATOM 1771 C C . LYS A 1 232 ? 0.744 -5.286 12.274 1.00 92.25 232 LYS A C 1
ATOM 1773 O O . LYS A 1 232 ? 0.268 -5.727 13.322 1.00 92.25 232 LYS A O 1
ATOM 1778 N N . PHE A 1 233 ? 0.051 -4.494 11.458 1.00 90.62 233 PHE A N 1
ATOM 1779 C CA . PHE A 1 233 ? -1.291 -4.013 11.779 1.00 90.62 233 PHE A CA 1
ATOM 1780 C C . PHE A 1 233 ? -2.384 -4.936 11.234 1.00 90.62 233 PHE A C 1
ATOM 1782 O O . PHE A 1 233 ? -2.209 -5.664 10.256 1.00 90.62 233 PHE A O 1
ATOM 1789 N N . GLN A 1 234 ? -3.545 -4.922 11.895 1.00 85.62 234 GLN A N 1
ATOM 1790 C CA . GLN A 1 234 ? -4.698 -5.723 11.470 1.00 85.62 234 GLN A CA 1
ATOM 1791 C C . GLN A 1 234 ? -5.380 -5.140 10.231 1.00 85.62 234 GLN A C 1
ATOM 1793 O O . GLN A 1 234 ? -5.875 -5.890 9.390 1.00 85.62 234 GLN A O 1
ATOM 1798 N N . LYS A 1 235 ? -5.396 -3.807 10.109 1.00 87.56 235 LYS A N 1
ATOM 1799 C CA . LYS A 1 235 ? -5.904 -3.118 8.925 1.00 87.56 235 LYS A CA 1
ATOM 1800 C C . LYS A 1 235 ? -4.818 -3.181 7.854 1.00 87.56 235 LYS A C 1
ATOM 1802 O O . LYS A 1 235 ? -3.724 -2.657 8.040 1.00 87.56 235 LYS A O 1
ATOM 1807 N N . LYS A 1 236 ? -5.123 -3.878 6.763 1.00 92.31 236 LYS A N 1
ATOM 1808 C CA . LYS A 1 236 ? -4.183 -4.202 5.687 1.00 92.31 236 LYS A CA 1
ATOM 1809 C C . LYS A 1 236 ? -4.768 -3.756 4.356 1.00 92.31 236 LYS A C 1
ATOM 1811 O O . LYS A 1 236 ? -5.943 -4.017 4.096 1.00 92.31 236 LYS A O 1
ATOM 1816 N N . ALA A 1 237 ? -3.967 -3.109 3.517 1.00 92.94 237 ALA A N 1
ATOM 1817 C CA . ALA A 1 237 ? -4.390 -2.671 2.190 1.00 92.94 237 ALA A CA 1
ATOM 1818 C C . ALA A 1 237 ? -3.280 -2.876 1.157 1.00 92.94 237 ALA A C 1
ATOM 1820 O O . ALA A 1 237 ? -2.103 -2.693 1.451 1.00 92.94 237 ALA A O 1
ATOM 1821 N N . LEU A 1 238 ? -3.659 -3.244 -0.064 1.00 94.56 238 LEU A N 1
ATOM 1822 C CA . LEU A 1 238 ? -2.737 -3.396 -1.186 1.00 94.56 238 LEU A CA 1
ATOM 1823 C C . LEU A 1 238 ? -3.106 -2.366 -2.257 1.00 94.56 238 LEU A C 1
ATOM 1825 O O . LEU A 1 238 ? -4.193 -2.429 -2.829 1.00 94.56 238 LEU A O 1
ATOM 1829 N N . LEU A 1 239 ? -2.220 -1.402 -2.494 1.00 93.75 239 LEU A N 1
ATOM 1830 C CA . LEU A 1 239 ? -2.369 -0.362 -3.504 1.00 93.75 239 LEU A CA 1
ATOM 1831 C C . LEU A 1 239 ? -1.628 -0.787 -4.769 1.00 93.75 239 LEU A C 1
ATOM 1833 O O . LEU A 1 239 ? -0.407 -0.904 -4.768 1.00 93.75 239 LEU A O 1
ATOM 1837 N N . ILE A 1 240 ? -2.368 -0.998 -5.852 1.00 93.38 240 ILE A N 1
ATOM 1838 C CA . ILE A 1 240 ? -1.809 -1.426 -7.135 1.00 93.38 240 ILE A CA 1
ATOM 1839 C C . ILE A 1 240 ? -1.858 -0.254 -8.105 1.00 93.38 240 ILE A C 1
ATOM 1841 O O . ILE A 1 240 ? -2.921 0.318 -8.345 1.00 93.38 240 ILE A O 1
ATOM 1845 N N . ILE A 1 241 ? -0.708 0.078 -8.684 1.00 92.12 241 ILE A N 1
ATOM 1846 C CA . ILE A 1 241 ? -0.562 1.144 -9.672 1.00 92.12 241 ILE A CA 1
ATOM 1847 C C . ILE A 1 241 ? -0.014 0.518 -10.942 1.00 92.12 241 ILE A C 1
ATOM 1849 O O . ILE A 1 241 ? 1.157 0.161 -11.008 1.00 92.12 241 ILE A O 1
ATOM 1853 N N . SER A 1 242 ? -0.881 0.379 -11.937 1.00 89.75 242 SER A N 1
ATOM 1854 C CA . SER A 1 242 ? -0.578 -0.225 -13.232 1.00 89.75 242 SER A CA 1
ATOM 1855 C C . SER A 1 242 ? -1.435 0.423 -14.310 1.00 89.75 242 SER A C 1
ATOM 1857 O O . SER A 1 242 ? -2.529 0.917 -14.021 1.00 89.75 242 SER A O 1
ATOM 1859 N N . ASP A 1 243 ? -0.954 0.417 -15.553 1.00 85.38 243 ASP A N 1
ATOM 1860 C CA . ASP A 1 243 ? -1.787 0.758 -16.704 1.00 85.38 243 ASP A CA 1
ATOM 1861 C C . ASP A 1 243 ? -2.557 -0.431 -17.300 1.00 85.38 243 ASP A C 1
ATOM 1863 O O . ASP A 1 243 ? -3.315 -0.247 -18.256 1.00 85.38 243 ASP A O 1
ATOM 1867 N N . GLY A 1 244 ? -2.461 -1.598 -16.653 1.00 74.50 244 GLY A N 1
ATOM 1868 C CA . GLY A 1 244 ? -3.277 -2.782 -16.891 1.00 74.50 244 GLY A CA 1
ATOM 1869 C C . GLY A 1 244 ? -2.685 -3.767 -17.900 1.00 74.50 244 GLY A C 1
ATOM 1870 O O . GLY A 1 244 ? -1.755 -3.468 -18.641 1.00 74.50 244 GLY A O 1
ATOM 1871 N N . GLY A 1 245 ? -3.281 -4.962 -17.947 1.00 69.00 245 GLY A N 1
ATOM 1872 C CA . GLY A 1 245 ? -2.910 -6.028 -18.880 1.00 69.00 245 GLY A CA 1
ATOM 1873 C C . GLY A 1 245 ? -1.753 -6.891 -18.379 1.00 69.00 245 GLY A C 1
ATOM 1874 O O . GLY A 1 245 ? -0.591 -6.517 -18.478 1.00 69.00 245 GLY A O 1
ATOM 1875 N N . ASP A 1 246 ? -2.077 -8.089 -17.895 1.00 79.06 246 ASP A N 1
ATOM 1876 C CA . ASP A 1 246 ? -1.070 -9.116 -17.639 1.00 79.06 246 ASP A CA 1
ATOM 1877 C C . ASP A 1 246 ? -0.620 -9.768 -18.953 1.00 79.06 246 ASP A C 1
ATOM 1879 O O . ASP A 1 246 ? -1.444 -10.073 -19.819 1.00 79.06 246 ASP A O 1
ATOM 1883 N N . ASN A 1 247 ? 0.686 -9.964 -19.128 1.00 77.94 247 ASN A N 1
ATOM 1884 C CA . ASN A 1 247 ? 1.232 -10.557 -20.353 1.00 77.94 247 ASN A CA 1
ATOM 1885 C C . ASN A 1 247 ? 2.470 -11.445 -20.121 1.00 77.94 247 ASN A C 1
ATOM 1887 O O . ASN A 1 247 ? 3.050 -11.949 -21.092 1.00 77.94 247 ASN A O 1
ATOM 1891 N N . HIS A 1 248 ? 2.902 -11.629 -18.868 1.00 81.31 248 HIS A N 1
ATOM 1892 C CA . HIS A 1 248 ? 4.088 -12.425 -18.551 1.00 81.31 248 HIS A CA 1
ATOM 1893 C C . HIS A 1 248 ? 4.046 -13.171 -17.211 1.00 81.31 248 HIS A C 1
ATOM 1895 O O . HIS A 1 248 ? 5.067 -13.759 -16.843 1.00 81.31 248 HIS A O 1
ATOM 1901 N N . SER A 1 249 ? 2.914 -13.187 -16.501 1.00 77.88 249 SER A N 1
ATOM 1902 C CA . SER A 1 249 ? 2.819 -13.958 -15.257 1.00 77.88 249 SER A CA 1
ATOM 1903 C C . SER A 1 249 ? 3.034 -15.451 -15.512 1.00 77.88 249 SER A C 1
ATOM 1905 O O . SER A 1 249 ? 2.661 -15.984 -16.564 1.00 77.88 249 SER A O 1
ATOM 1907 N N . ARG A 1 250 ? 3.706 -16.123 -14.573 1.00 75.56 250 ARG A N 1
ATOM 1908 C CA . ARG A 1 250 ? 4.048 -17.556 -14.680 1.00 75.56 250 ARG A CA 1
ATOM 1909 C C . ARG A 1 250 ? 3.409 -18.415 -13.593 1.00 75.56 250 ARG A C 1
ATOM 1911 O O . ARG A 1 250 ? 3.588 -19.634 -13.642 1.00 75.56 250 ARG A O 1
ATOM 1918 N N . TYR A 1 251 ? 2.716 -17.788 -12.649 1.00 57.09 251 TYR A N 1
ATOM 1919 C CA . TYR A 1 251 ? 2.042 -18.422 -11.523 1.00 57.09 251 TYR A CA 1
ATOM 1920 C C . TYR A 1 251 ? 0.521 -18.318 -11.626 1.00 57.09 251 TYR A C 1
ATOM 1922 O O . TYR A 1 251 ? 0.016 -17.321 -12.189 1.00 57.09 251 TYR A O 1
#

Secondary structure (DSSP, 8-state):
----------------------------SSSSSHHHHHHHHHHHHHHHHHHHHSS--S----TT--------PPP---------GGG--------------------B-TTSPBP----GGG--EEETTEEE-------S---EEEEEEEE-SGGGGGTHHHHHHHHHHHHHHS-TT-EEEEEEESSSEEEEEEEES-HHHHHHHHHTPPP-S---HHHHHHHHHHHHTT-SSSEEEEEEE------S---

Radius of gyration: 41.09 Å; chains: 1; bounding box: 93×84×133 Å